Protein 4GFQ (pdb70)

Secondary structure (DSSP, 8-state):
-HHHHHHHHHHHHHHHHHHHHHHHHHT--SBS--GGGGTT-EEESSS-EEEGGGGEEEEEEETTEEEEEESSGGGHHHHHHHHHHHTSS---EE-SS-EEEE-PBPPHHHHHHHHHHHHHHHHHHHHHHHHHHHHHHHHHHHHHHHTSS-HHHHHHHHHHHHHHHHHHHHHHHHHHHHHHHHHH--

B-factor: mean 79.56, std 14.9, range [35.8, 140.39]

Nearest PDB structures (foldseek):
  4gfq-assembly1_A  TM=1.005E+00  e=9.772E-34  Bacillus anthracis
  1is1-assembly1_A  TM=7.233E-01  e=2.539E-19  Vibrio parahaemolyticus
  1ise-assembly1_A  TM=7.080E-01  e=2.437E-18  Escherichia coli
  4kaw-assembly1_X  TM=6.831E-01  e=9.165E-19  Mycobacterium tuberculosis
  6vud-assembly1_B  TM=6.893E-01  e=1.295E-16  Ehrlichia chaffeensis str. Arkansas

Sequence (186 aa):
AMGQQVLKFSNEKMEKAVAAYSRRELATVRAGRASASVLDKVQVDYYGAPTPVVQLANITVPEARLLVIQPYDKTSIGDIEKAILKADLGLNPSNDGTVIRIAFPALTEERRRDLVKVVKKYAEEAKVAVRNVRRDGNDDLKKLEKAGEITEDDLRGYTEDIQKETDKYIAKVDEIAKNKEKEIMEV

Organism: Bacillus anthracis (NCBI:txid1392)

Radius of gyration: 24.2 Å; Cα contacts (8 Å, |Δi|>4): 245; chains: 1; bounding box: 46×65×40 Å

Solvent-accessible surface area: 11291 Å² total; per-residue (Å²): 94,96,0,82,100,19,17,127,119,3,37,89,68,1,90,133,14,15,62,41,4,51,183,71,8,63,118,12,96,7,6,128,1,35,43,63,47,0,100,204,5,108,3,106,58,183,79,38,88,30,49,0,66,124,16,4,80,33,63,21,90,101,26,94,40,0,18,0,73,0,147,35,86,122,4,7,35,69,0,28,140,14,0,94,185,34,115,76,66,12,135,23,64,79,78,45,72,11,0,90,0,74,13,73,24,33,91,97,137,118,25,135,56,17,12,124,34,0,104,112,67,5,92,107,7,29,85,40,0,92,71,12,39,145,61,2,30,63,58,0,111,116,33,41,174,82,62,101,7,76,116,116,48,39,167,33,38,46,97,52,2,70,124,45,1,84,101,6,22,56,70,0,39,89,38,13,137,82,23,62,121,100,0,46,120,86

InterPro domains:
  IPR002661 Ribosome recycling factor [MF_00040] (3-185)
  IPR002661 Ribosome recycling factor [PTHR20982] (6-184)
  IPR002661 Ribosome recycling factor [TIGR00496] (11-185)
  IPR002661 Ribosome recycling factor [cd00520] (5-183)
  IPR023584 Ribosome recycling factor domain [PF01765] (21-183)
  IPR036191 RRF superfamily [G3DSA:1.10.132.20] (11-182)
  IPR036191 RRF superfamily [SSF55194] (5-184)

CATH classification: 1.10.132.20 (+1 more: 3.30.1360.40)

Structure (mmCIF, N/CA/C/O backbone):
data_4GFQ
#
_entry.id   4GFQ
#
_cell.length_a   95.548
_cell.length_b   95.548
_cell.length_c   95.548
_cell.angle_alpha   90.00
_cell.angle_beta   90.00
_cell.angle_gamma   90.00
#
_symmetry.space_group_name_H-M   'P 2 3'
#
loop_
_entity.id
_entity.type
_entity.pdbx_description
1 polymer 'Ribosome-recycling factor'
2 non-polymer 'CHLORIDE ION'
3 non-polymer GLYCEROL
4 non-polymer 'PHOSPHATE ION'
5 non-polymer DI(H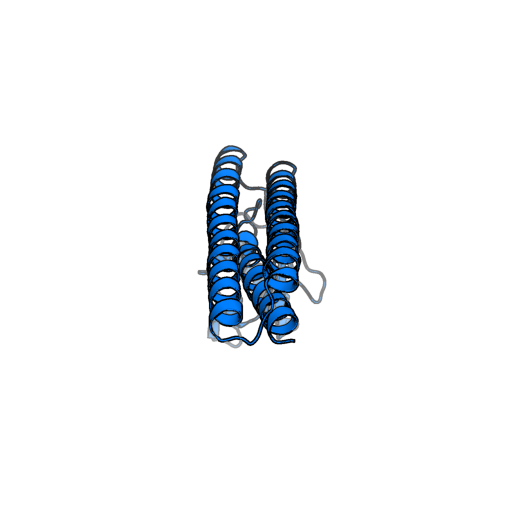YDROXYETHYL)ETHER
6 water water
#
loop_
_atom_site.group_PDB
_atom_site.id
_atom_site.type_symbol
_atom_site.label_atom_id
_atom_site.label_alt_id
_atom_site.label_comp_id
_atom_site.label_asym_id
_atom_site.label_entity_id
_atom_site.label_seq_id
_atom_site.pdbx_PDB_ins_code
_atom_site.Cartn_x
_atom_site.Cartn_y
_atom_site.Cartn_z
_atom_site.occupancy
_atom_site.B_iso_or_equiv
_atom_site.auth_seq_id
_atom_site.auth_comp_id
_atom_site.auth_asym_id
_atom_site.auth_atom_id
_atom_site.pdbx_PDB_model_num
ATOM 1 N N . ALA A 1 24 ? -49.414 5.512 -12.514 1.00 107.13 0 ALA A N 1
ATOM 2 C CA . ALA A 1 24 ? -49.589 6.599 -13.509 1.00 103.25 0 ALA A CA 1
ATOM 3 C C . ALA A 1 24 ? -49.267 6.070 -14.895 1.00 100.30 0 ALA A C 1
ATOM 4 O O . ALA A 1 24 ? -48.839 4.921 -15.044 1.00 99.48 0 ALA A O 1
ATOM 6 N N . MET A 1 25 ? -49.495 6.907 -15.910 1.00 98.72 1 MET A N 1
ATOM 7 C CA . MET A 1 25 ? -49.152 6.567 -17.300 1.00 96.18 1 MET A CA 1
ATOM 8 C C . MET A 1 25 ? -47.650 6.762 -17.505 1.00 92.92 1 MET A C 1
ATOM 9 O O . MET A 1 25 ? -47.094 6.364 -18.530 1.00 91.83 1 MET A O 1
ATOM 14 N N . GLY A 1 26 ? -46.999 7.411 -16.545 1.00 92.89 2 GLY A N 1
ATOM 15 C CA . GLY A 1 26 ? -45.562 7.615 -16.609 1.00 91.59 2 GLY A CA 1
ATOM 16 C C . GLY A 1 26 ? -44.941 6.269 -16.361 1.00 90.30 2 GLY A C 1
ATOM 17 O O . GLY A 1 26 ? -44.101 5.812 -17.127 1.00 88.61 2 GLY A O 1
ATOM 18 N N . GLN A 1 27 ? -45.400 5.622 -15.294 1.00 93.22 3 GLN A N 1
ATOM 19 C CA . GLN A 1 27 ? -44.922 4.305 -14.925 1.00 95.36 3 GLN A CA 1
ATOM 20 C C . GLN A 1 27 ? -45.024 3.506 -16.203 1.00 91.80 3 GLN A C 1
ATOM 21 O O . GLN A 1 27 ? -44.052 2.913 -16.656 1.00 91.82 3 GLN A O 1
ATOM 27 N N . GLN A 1 28 ? -46.213 3.542 -16.793 1.00 90.72 4 GLN A N 1
ATOM 28 C CA . GLN A 1 28 ? -46.501 2.880 -18.052 1.00 89.62 4 GLN A CA 1
ATOM 29 C C . GLN A 1 28 ? -45.427 3.175 -19.120 1.00 83.62 4 GLN A C 1
ATOM 30 O O . GLN A 1 28 ? -44.824 2.250 -19.649 1.00 82.95 4 GLN A O 1
ATOM 36 N N . VAL A 1 29 ? -45.182 4.450 -19.425 1.00 79.35 5 VAL A N 1
ATOM 37 C CA . VAL A 1 29 ? -44.191 4.817 -20.461 1.00 76.00 5 VAL A CA 1
ATOM 38 C C . VAL A 1 29 ? -42.793 4.241 -20.160 1.00 74.42 5 VAL A C 1
ATOM 39 O O . VAL A 1 29 ? -42.069 3.842 -21.071 1.00 72.15 5 VAL A O 1
ATOM 43 N N . LEU A 1 30 ? -42.419 4.233 -18.884 1.00 74.68 6 LEU A N 1
ATOM 44 C CA . LEU A 1 30 ? -41.154 3.664 -18.451 1.00 75.01 6 LEU A CA 1
ATOM 45 C C . LEU A 1 30 ? -41.046 2.179 -18.692 1.00 74.13 6 LEU A C 1
ATOM 46 O O . LEU A 1 30 ? -40.016 1.696 -19.156 1.00 70.89 6 LEU A O 1
ATOM 51 N N . LYS A 1 31 ? -42.092 1.450 -18.335 1.00 76.54 7 LYS A N 1
ATOM 52 C CA . LYS A 1 31 ? -42.083 0.010 -18.507 1.00 79.32 7 LYS A CA 1
ATOM 53 C C . LYS A 1 31 ? -41.978 -0.298 -20.001 1.00 77.02 7 LYS A C 1
ATOM 54 O O . LYS A 1 31 ? -41.161 -1.120 -20.413 1.00 77.01 7 LYS A O 1
ATOM 60 N N . PHE A 1 32 ? -42.828 0.374 -20.787 1.00 77.83 8 PHE A N 1
ATOM 61 C CA . PHE A 1 32 ? -42.929 0.225 -22.261 1.00 78.56 8 PHE A CA 1
ATOM 62 C C . PHE A 1 32 ? -41.605 0.621 -22.911 1.00 73.42 8 PHE A C 1
ATOM 63 O O . PHE A 1 32 ? -41.180 0.036 -23.897 1.00 69.97 8 PHE A O 1
ATOM 71 N N . SER A 1 33 ? -40.951 1.609 -22.320 1.00 71.99 9 SER A N 1
ATOM 72 C CA . SER A 1 33 ? -39.700 2.100 -22.832 1.00 72.02 9 SER A CA 1
ATOM 73 C C . SER A 1 33 ? -38.562 1.136 -22.485 1.00 71.12 9 SER A C 1
ATOM 74 O O . SER A 1 33 ? -37.680 0.862 -23.309 1.00 71.42 9 SER A O 1
ATOM 77 N N . ASN A 1 34 ? -38.588 0.617 -21.267 1.00 72.32 10 ASN A N 1
ATOM 78 C CA . ASN A 1 34 ? -37.595 -0.345 -20.824 1.00 72.27 10 ASN A CA 1
ATOM 79 C C . ASN A 1 34 ? -37.684 -1.585 -21.729 1.00 70.38 10 ASN A C 1
ATOM 80 O O . ASN A 1 34 ? -36.663 -2.138 -22.147 1.00 68.64 10 ASN A O 1
ATOM 85 N N . GLU A 1 35 ? -38.914 -1.991 -22.049 1.00 69.73 11 GLU A N 1
ATOM 86 C CA . GLU A 1 35 ? -39.151 -3.114 -22.940 1.00 69.80 11 GLU A CA 1
ATOM 87 C C . GLU A 1 35 ? -38.601 -2.817 -24.351 1.00 68.61 11 GLU A C 1
ATOM 88 O O . GLU A 1 35 ? -37.983 -3.673 -24.972 1.00 67.45 11 GLU A O 1
ATOM 94 N N . LYS A 1 36 ? -38.842 -1.613 -24.869 1.00 69.44 12 LYS A N 1
ATOM 95 C CA . LYS A 1 36 ? -38.345 -1.257 -26.203 1.00 70.24 12 LYS A CA 1
ATOM 96 C C . LYS A 1 36 ? -36.820 -1.360 -26.218 1.00 69.00 12 LYS A C 1
ATOM 97 O O . LYS A 1 36 ? -36.240 -1.830 -27.196 1.00 69.03 12 LYS A O 1
ATOM 103 N N . MET A 1 37 ? -36.185 -0.974 -25.111 1.00 68.32 13 MET A N 1
ATOM 104 C CA . MET A 1 37 ? -34.724 -1.034 -24.991 1.00 67.53 13 MET A CA 1
ATOM 105 C C . MET A 1 37 ? -34.220 -2.459 -24.882 1.00 67.72 13 MET A C 1
ATOM 106 O O . MET A 1 37 ? -33.185 -2.819 -25.454 1.00 69.56 13 MET A O 1
ATOM 111 N N . GLU A 1 38 ? -34.957 -3.272 -24.140 1.00 67.66 14 GLU A N 1
ATOM 112 C CA . GLU A 1 38 ? -34.611 -4.672 -23.934 1.00 66.93 14 GLU A CA 1
ATOM 113 C C . GLU A 1 38 ? -34.664 -5.405 -25.289 1.00 64.46 14 GLU A C 1
ATOM 114 O O . GLU A 1 38 ? -33.823 -6.230 -25.596 1.00 63.68 14 GLU A O 1
ATOM 120 N N . LYS A 1 39 ? -35.645 -5.053 -26.110 1.00 65.60 15 LYS A N 1
ATOM 121 C CA . LYS A 1 39 ? -35.803 -5.630 -27.453 1.00 66.77 15 LYS A CA 1
ATOM 122 C C . LYS A 1 39 ? -34.636 -5.262 -28.396 1.00 65.87 15 LYS A C 1
ATOM 123 O O . LYS A 1 39 ? -34.278 -6.031 -29.302 1.00 67.28 15 LYS A O 1
ATOM 129 N N . ALA A 1 40 ? -34.068 -4.080 -28.196 1.00 63.42 16 ALA A N 1
ATOM 130 C CA . ALA A 1 40 ? -32.944 -3.643 -28.990 1.00 64.08 16 ALA A CA 1
ATOM 131 C C . ALA A 1 40 ? -31.712 -4.466 -28.596 1.00 63.37 16 ALA A C 1
ATOM 132 O O . ALA A 1 40 ? -30.883 -4.826 -29.450 1.00 66.20 16 ALA A O 1
ATOM 134 N N . VAL A 1 41 ? -31.595 -4.764 -27.305 1.00 60.66 17 VAL A N 1
ATOM 135 C CA . VAL A 1 41 ? -30.493 -5.585 -26.814 1.00 58.08 17 VAL A CA 1
ATOM 136 C C . VAL A 1 41 ? -30.663 -7.016 -27.341 1.00 58.62 17 VAL A C 1
ATOM 137 O O . VAL A 1 41 ? -29.685 -7.670 -27.730 1.00 58.88 17 VAL A O 1
ATOM 141 N N . ALA A 1 42 ? -31.906 -7.497 -27.363 1.00 58.40 18 ALA A N 1
ATOM 142 C CA . ALA A 1 42 ? -32.186 -8.842 -27.853 1.00 59.64 18 ALA A CA 1
ATOM 143 C C . ALA A 1 42 ? -31.792 -8.955 -29.306 1.00 59.88 18 ALA A C 1
ATOM 144 O O . ALA A 1 42 ? -31.148 -9.913 -29.709 1.00 62.79 18 ALA A O 1
ATOM 146 N N . ALA A 1 43 ? -32.186 -7.963 -30.091 1.00 60.40 19 ALA A N 1
ATOM 147 C CA . ALA A 1 43 ? -31.880 -7.944 -31.515 1.00 60.95 19 ALA A CA 1
ATOM 148 C C . ALA A 1 43 ? -30.385 -7.919 -31.709 1.00 58.40 19 ALA A C 1
ATOM 149 O O . ALA A 1 43 ? -29.864 -8.567 -32.598 1.00 60.58 19 ALA A O 1
ATOM 151 N N . TYR A 1 44 ? -29.698 -7.159 -30.875 1.00 57.24 20 TYR A N 1
ATOM 152 C CA . TYR A 1 44 ? -28.247 -7.069 -30.969 1.00 58.38 20 TYR A CA 1
ATOM 153 C C . TYR A 1 44 ? -27.624 -8.441 -30.729 1.00 58.87 20 TYR A C 1
ATOM 154 O O . TYR A 1 44 ? -26.796 -8.913 -31.544 1.00 61.48 20 TYR A O 1
ATOM 163 N N . SER A 1 45 ? -28.048 -9.096 -29.645 1.00 57.05 21 SER A N 1
ATOM 164 C CA . SER A 1 45 ? -27.536 -10.426 -29.305 1.00 56.78 21 SER A CA 1
ATOM 165 C C . SER A 1 45 ? -27.798 -11.431 -30.410 1.00 57.81 21 SER A C 1
ATOM 166 O O . SER A 1 45 ? -27.004 -12.349 -30.622 1.00 60.27 21 SER A O 1
ATOM 169 N N A ARG A 1 46 ? -28.908 -11.266 -31.123 0.50 58.08 22 ARG A N 1
ATOM 170 N N B ARG A 1 46 ? -28.914 -11.277 -31.110 0.50 58.73 22 ARG A N 1
ATOM 171 C CA A ARG A 1 46 ? -29.228 -12.192 -32.196 0.50 60.60 22 ARG A CA 1
ATOM 172 C CA B ARG A 1 46 ? -29.239 -12.190 -32.193 0.50 61.74 22 ARG A CA 1
ATOM 173 C C A ARG A 1 46 ? -28.203 -12.005 -33.302 0.50 61.39 22 ARG A C 1
ATOM 174 C C B ARG A 1 46 ? -28.237 -12.002 -33.327 0.50 62.11 22 ARG A C 1
ATOM 175 O O A ARG A 1 46 ? -27.673 -12.983 -33.841 0.50 62.16 22 ARG A O 1
ATOM 176 O O B ARG A 1 46 ? -27.758 -12.980 -33.910 0.50 63.11 22 ARG A O 1
ATOM 191 N N . GLU A 1 47 ? -27.906 -10.741 -33.616 1.00 60.75 23 GLU A N 1
ATOM 192 C CA . GLU A 1 47 ? -26.954 -10.421 -34.674 1.00 62.32 23 GLU A CA 1
ATOM 193 C C . GLU A 1 47 ? -25.617 -11.100 -34.347 1.00 61.95 23 GLU A C 1
ATOM 194 O O . GLU A 1 47 ? -24.995 -11.728 -35.206 1.00 62.56 23 GLU A O 1
ATOM 200 N N . LEU A 1 48 ? -25.218 -11.024 -33.080 1.00 60.69 24 LEU A N 1
ATOM 201 C CA . LEU A 1 48 ? -23.954 -11.598 -32.642 1.00 59.44 24 LEU A CA 1
ATOM 202 C C . LEU A 1 48 ? -23.925 -13.108 -32.657 1.00 59.67 24 LEU A C 1
ATOM 203 O O . LEU A 1 48 ? -22.834 -13.703 -32.666 1.00 61.36 24 LEU A O 1
ATOM 208 N N . ALA A 1 49 ? -25.093 -13.744 -32.677 1.00 61.10 25 ALA A N 1
ATOM 209 C CA . ALA A 1 49 ? -25.154 -15.235 -32.658 1.00 63.54 25 ALA A CA 1
ATOM 210 C C . ALA A 1 49 ? -24.453 -15.907 -33.848 1.00 65.53 25 ALA A C 1
ATOM 211 O O . ALA A 1 49 ? -23.949 -17.038 -33.741 1.00 69.22 25 ALA A O 1
ATOM 213 N N . THR A 1 50 ? -24.438 -15.227 -34.987 1.00 66.25 26 THR A N 1
ATOM 214 C CA . THR A 1 50 ? -23.774 -15.755 -36.173 1.00 68.54 26 THR A CA 1
ATOM 215 C C . THR A 1 50 ? -22.344 -15.302 -36.307 1.00 65.68 26 THR A C 1
ATOM 216 O O . THR A 1 50 ? -21.627 -15.840 -37.132 1.00 68.47 26 THR A O 1
ATOM 220 N N . VAL A 1 51 ? -21.925 -14.320 -35.514 1.00 62.47 27 VAL A N 1
ATOM 221 C CA . VAL A 1 51 ? -20.537 -13.842 -35.562 1.00 62.83 27 VAL A CA 1
ATOM 222 C C . VAL A 1 51 ? -19.669 -14.822 -34.775 1.00 63.99 27 VAL A C 1
ATOM 223 O O . VAL A 1 51 ? -19.572 -14.720 -33.557 1.00 63.14 27 VAL A O 1
ATOM 227 N N . ARG A 1 52 ? -19.042 -15.773 -35.473 1.00 67.98 28 ARG A N 1
ATOM 228 C CA . ARG A 1 52 ? -18.211 -16.810 -34.830 1.00 70.16 28 ARG A CA 1
ATOM 229 C C . ARG A 1 52 ? -16.735 -16.669 -35.102 1.00 71.14 28 ARG A C 1
ATOM 230 O O . ARG A 1 52 ? -16.334 -16.211 -36.156 1.00 73.32 28 ARG A O 1
ATOM 238 N N . ALA A 1 53 ? -15.938 -17.071 -34.120 1.00 70.22 29 ALA A N 1
ATOM 239 C CA . ALA A 1 53 ? -14.487 -16.974 -34.179 1.00 70.38 29 ALA A CA 1
ATOM 240 C C . ALA A 1 53 ? -13.802 -18.192 -34.818 1.00 70.83 29 ALA A C 1
ATOM 241 O O . ALA A 1 53 ? -12.600 -18.161 -35.071 1.00 71.52 29 ALA A O 1
ATOM 243 N N . GLY A 1 54 ? -14.549 -19.263 -35.065 1.00 70.52 30 GLY A N 1
ATOM 244 C CA . GLY A 1 54 ? -13.975 -20.479 -35.661 1.00 69.91 30 GLY A CA 1
ATOM 245 C C . GLY A 1 54 ? -14.595 -20.815 -36.998 1.00 69.26 30 GLY A C 1
ATOM 246 O O . GLY A 1 54 ? -15.538 -20.140 -37.455 1.00 69.57 30 GLY A O 1
ATOM 247 N N . ARG A 1 55 ? -14.081 -21.871 -37.615 1.00 68.81 31 ARG A N 1
ATOM 248 C CA . ARG A 1 55 ? -14.561 -22.282 -38.933 1.00 70.18 31 ARG A CA 1
ATOM 249 C C . ARG A 1 55 ? -15.686 -23.284 -38.797 1.00 69.49 31 ARG A C 1
ATOM 250 O O . ARG A 1 55 ? -16.312 -23.670 -39.791 1.00 70.06 31 ARG A O 1
ATOM 258 N N . ALA A 1 56 ? -15.937 -23.708 -37.557 1.00 69.02 32 ALA A N 1
ATOM 259 C CA . ALA A 1 56 ? -17.024 -24.609 -37.278 1.00 68.09 32 ALA A CA 1
ATOM 260 C C . ALA A 1 56 ? -18.315 -23.858 -37.646 1.00 68.73 32 ALA A C 1
ATOM 261 O O . ALA A 1 56 ? -18.528 -22.733 -37.217 1.00 69.56 32 ALA A O 1
ATOM 263 N N . SER A 1 57 ? -19.144 -24.480 -38.473 1.00 69.78 33 SER A N 1
ATOM 264 C CA . SER A 1 57 ? -20.388 -23.891 -38.934 1.00 70.75 33 SER A CA 1
ATOM 265 C C . SER A 1 57 ? -21.192 -24.992 -39.606 1.00 70.00 33 SER A C 1
ATOM 266 O O . SER A 1 57 ? -20.617 -25.921 -40.174 1.00 68.94 33 SER A O 1
ATOM 269 N N . ALA A 1 58 ? -22.513 -24.897 -39.546 1.00 69.90 34 ALA A N 1
ATOM 270 C CA . ALA A 1 58 ? -23.365 -25.903 -40.176 1.00 69.76 34 ALA A CA 1
ATOM 271 C C . ALA A 1 58 ? -23.127 -25.903 -41.684 1.00 70.89 34 ALA A C 1
ATOM 272 O O . ALA A 1 58 ? -22.925 -26.943 -42.297 1.00 71.08 34 ALA A O 1
ATOM 274 N N . SER A 1 59 ? -23.106 -24.713 -42.263 1.00 72.79 35 SER A N 1
ATOM 275 C CA . SER A 1 59 ? -22.903 -24.549 -43.698 1.00 74.95 35 SER A CA 1
ATOM 276 C C . SER A 1 59 ? -21.717 -25.339 -44.233 1.00 74.47 35 SER A C 1
ATOM 277 O O . SER A 1 59 ? -21.717 -25.751 -45.386 1.00 76.05 35 SER A O 1
ATOM 280 N N . VAL A 1 60 ? -20.705 -25.551 -43.403 1.00 73.19 36 VAL A N 1
ATOM 281 C CA . VAL A 1 60 ? -19.546 -26.329 -43.810 1.00 74.86 36 VAL A CA 1
ATOM 282 C C . VAL A 1 60 ? -19.930 -27.727 -44.380 1.00 76.32 36 VAL A C 1
ATOM 283 O O . VAL A 1 60 ? -19.134 -28.349 -45.073 1.00 77.45 36 VAL A O 1
ATOM 287 N N . LEU A 1 61 ? -21.142 -28.206 -44.093 1.00 76.15 37 LEU A N 1
ATOM 288 C CA . LEU A 1 61 ? -21.606 -29.511 -44.581 1.00 76.96 37 LEU A CA 1
ATOM 289 C C . LEU A 1 61 ? -22.647 -29.402 -45.696 1.00 78.99 37 LEU A C 1
ATOM 290 O O . LEU A 1 61 ? -23.295 -30.393 -46.042 1.00 79.38 37 LEU A O 1
ATOM 295 N N . ASP A 1 62 ? -22.810 -28.209 -46.256 1.00 80.40 38 ASP A N 1
ATOM 296 C CA . ASP A 1 62 ? -23.806 -27.992 -47.310 1.00 81.70 38 ASP A CA 1
ATOM 297 C C . ASP A 1 62 ? -23.788 -29.007 -48.446 1.00 83.21 38 ASP A C 1
ATOM 298 O O . ASP A 1 62 ? -24.828 -29.559 -48.777 1.00 84.15 38 ASP A O 1
ATOM 303 N N . LYS A 1 63 ? -22.626 -29.260 -49.041 1.00 85.24 39 LYS A N 1
ATOM 304 C CA . LYS A 1 63 ? -22.559 -30.193 -50.177 1.00 87.95 39 LYS A CA 1
ATOM 305 C C . LYS A 1 63 ? -22.167 -31.621 -49.770 1.00 85.57 39 LYS A C 1
ATOM 306 O O . LYS A 1 63 ? -21.593 -32.365 -50.564 1.00 88.37 39 LYS A O 1
ATOM 312 N N . VAL A 1 64 ? -22.483 -32.010 -48.543 1.00 81.48 40 VAL A N 1
ATOM 313 C CA . VAL A 1 64 ? -22.153 -33.351 -48.079 1.00 79.88 40 VAL A CA 1
ATOM 314 C C . VAL A 1 64 ? -23.424 -34.199 -48.097 1.00 80.37 40 VAL A C 1
ATOM 315 O O . VAL A 1 64 ? -24.420 -33.840 -47.448 1.00 79.27 40 VAL A O 1
ATOM 319 N N . GLN A 1 65 ? -23.387 -35.312 -48.834 1.00 81.37 41 GLN A N 1
ATOM 320 C CA . GLN A 1 65 ? -24.531 -36.222 -48.936 1.00 82.00 41 GLN A CA 1
ATOM 321 C C . GLN A 1 65 ? -24.232 -37.666 -48.535 1.00 81.47 41 GLN A C 1
ATOM 322 O O . GLN A 1 65 ? -23.206 -38.232 -48.910 1.00 84.00 41 GLN A O 1
ATOM 328 N N . VAL A 1 66 ? -25.172 -38.259 -47.807 1.00 78.74 42 VAL A N 1
ATOM 329 C CA . VAL A 1 66 ? -25.049 -39.616 -47.321 1.00 78.39 42 VAL A CA 1
ATOM 330 C C . VAL A 1 66 ? -26.160 -40.477 -47.890 1.00 80.13 42 VAL A C 1
ATOM 331 O O . VAL A 1 66 ? -27.325 -40.075 -47.899 1.00 77.07 42 VAL A O 1
ATOM 335 N N . ASP A 1 67 ? -25.797 -41.661 -48.380 1.00 84.45 43 ASP A N 1
ATOM 336 C CA . ASP A 1 67 ? -26.788 -42.602 -48.879 1.00 87.11 43 ASP A CA 1
ATOM 337 C C . ASP A 1 67 ? -27.495 -43.101 -47.644 1.00 85.51 43 ASP A C 1
ATOM 338 O O . ASP A 1 67 ? -26.938 -43.855 -46.855 1.00 86.14 43 ASP A O 1
ATOM 343 N N . TYR A 1 68 ? -28.705 -42.612 -47.442 1.00 85.25 44 TYR A N 1
ATOM 344 C CA . TYR A 1 68 ? -29.497 -42.997 -46.305 1.00 83.81 44 TYR A CA 1
ATOM 345 C C . TYR A 1 68 ? -30.686 -43.739 -46.854 1.00 85.83 44 TYR A C 1
ATOM 346 O O . TYR A 1 68 ? -31.536 -43.144 -47.526 1.00 86.67 44 TYR A O 1
ATOM 355 N N . TYR A 1 69 ? -30.751 -45.037 -46.573 1.00 87.23 45 TYR A N 1
ATOM 356 C CA . TYR A 1 69 ? -31.819 -45.863 -47.114 1.00 89.19 45 TYR A CA 1
ATOM 357 C C . TYR A 1 69 ? -31.860 -45.730 -48.627 1.00 91.12 45 TYR A C 1
ATOM 358 O O . TYR A 1 69 ? -32.903 -45.451 -49.216 1.00 91.38 45 TYR A O 1
ATOM 367 N N . GLY A 1 70 ? -30.699 -45.922 -49.246 1.00 93.03 46 GLY A N 1
ATOM 368 C CA . GLY A 1 70 ? -30.583 -45.829 -50.695 1.00 96.71 46 GLY A CA 1
ATOM 369 C C . GLY A 1 70 ? -31.157 -44.535 -51.235 1.00 95.90 46 GLY A C 1
ATOM 370 O O . GLY A 1 70 ? -31.805 -44.510 -52.274 1.00 97.52 46 GLY A O 1
ATOM 371 N N . ALA A 1 71 ? -30.926 -43.459 -50.499 1.00 94.28 47 ALA A N 1
ATOM 372 C CA . ALA A 1 71 ? -31.391 -42.150 -50.890 1.00 93.36 47 ALA A CA 1
ATOM 373 C C . ALA A 1 71 ? -30.321 -41.159 -50.461 1.00 91.53 47 ALA A C 1
ATOM 374 O O . ALA A 1 71 ? -30.073 -40.984 -49.258 1.00 90.06 47 ALA A O 1
ATOM 376 N N . PRO A 1 72 ? -29.656 -40.535 -51.440 1.00 92.68 48 PRO A N 1
ATOM 377 C CA . PRO A 1 72 ? -28.620 -39.559 -51.136 1.00 91.85 48 PRO A CA 1
ATOM 378 C C . PRO A 1 72 ? -29.253 -38.311 -50.525 1.00 89.98 48 PRO A C 1
ATOM 379 O O . PRO A 1 72 ? -29.879 -37.521 -51.241 1.00 90.88 48 PRO A O 1
ATOM 383 N N . THR A 1 73 ? -29.096 -38.145 -49.213 1.00 86.85 49 THR A N 1
ATOM 384 C CA . THR A 1 73 ? -29.702 -37.017 -48.519 1.00 85.13 49 THR A CA 1
ATOM 385 C C . THR A 1 73 ? -28.653 -36.195 -47.782 1.00 82.35 49 THR A C 1
ATOM 386 O O . THR A 1 73 ? -27.697 -36.759 -47.248 1.00 83.37 49 THR A O 1
ATOM 390 N N . PRO A 1 74 ? -28.837 -34.861 -47.724 1.00 80.21 50 PRO A N 1
ATOM 391 C CA . PRO A 1 74 ? -27.884 -33.976 -47.039 1.00 77.53 50 PRO A CA 1
ATOM 392 C C . PRO A 1 74 ? -27.739 -34.286 -45.555 1.00 74.72 50 PRO A C 1
ATOM 393 O O . PRO A 1 74 ? -28.710 -34.672 -44.899 1.00 74.10 50 PRO A O 1
ATOM 397 N N . VAL A 1 75 ? -26.531 -34.094 -45.037 1.00 72.85 51 VAL A N 1
ATOM 398 C CA . VAL A 1 75 ? -26.227 -34.366 -43.640 1.00 70.37 51 VAL A CA 1
ATOM 399 C C . VAL A 1 75 ? -27.194 -33.601 -42.752 1.00 69.38 51 VAL A C 1
ATOM 400 O O . VAL A 1 75 ? -27.776 -34.135 -41.821 1.00 69.50 51 VAL A O 1
ATOM 404 N N . VAL A 1 76 ? -27.362 -32.340 -43.071 1.00 69.03 52 VAL A N 1
ATOM 405 C CA . VAL A 1 76 ? -28.259 -31.466 -42.357 1.00 68.48 52 VAL A CA 1
ATOM 406 C C . VAL A 1 76 ? -29.635 -32.090 -42.127 1.00 67.70 52 VAL A C 1
ATOM 407 O O . VAL A 1 76 ? -30.206 -31.994 -41.032 1.00 67.58 52 VAL A O 1
ATOM 411 N N . GLN A 1 77 ? -30.157 -32.740 -43.157 1.00 66.83 53 GLN A N 1
ATOM 412 C CA . GLN A 1 77 ? -31.479 -33.368 -43.091 1.00 66.59 53 GLN A CA 1
ATOM 413 C C . GLN A 1 77 ? -31.549 -34.642 -42.249 1.00 65.64 53 GLN A C 1
ATOM 414 O O . GLN A 1 77 ? -32.636 -35.170 -41.992 1.00 64.94 53 GLN A O 1
ATOM 420 N N . LEU A 1 78 ? -30.384 -35.122 -41.834 1.00 65.05 54 LEU A N 1
ATOM 421 C CA . LEU A 1 78 ? -30.246 -36.334 -41.048 1.00 64.10 54 LEU A CA 1
ATOM 422 C C . LEU A 1 78 ? -29.716 -36.070 -39.642 1.00 62.02 54 LEU A C 1
ATOM 423 O O . LEU A 1 78 ? -29.573 -37.011 -38.846 1.00 63.08 54 LEU A O 1
ATOM 428 N N . ALA A 1 79 ? -29.403 -34.819 -39.321 1.00 59.59 55 ALA A N 1
ATOM 429 C CA . ALA A 1 79 ? -28.841 -34.544 -38.020 1.00 59.30 55 ALA A CA 1
ATOM 430 C C . ALA A 1 79 ? -29.113 -33.153 -37.534 1.00 59.82 55 ALA A C 1
ATOM 431 O O . ALA A 1 79 ? -29.515 -32.280 -38.306 1.00 60.51 55 ALA A O 1
ATOM 433 N N . ASN A 1 80 ? -28.916 -32.984 -36.226 1.00 59.49 56 ASN A N 1
ATOM 434 C CA . ASN A 1 80 ? -29.037 -31.709 -35.561 1.00 59.79 56 ASN A CA 1
ATOM 435 C C . ASN A 1 80 ? -27.608 -31.215 -35.401 1.00 58.59 56 ASN A C 1
ATOM 436 O O . ASN A 1 80 ? -26.805 -31.823 -34.719 1.00 58.17 56 ASN A O 1
ATOM 441 N N . ILE A 1 81 ? -27.312 -30.099 -36.044 1.00 58.77 57 ILE A N 1
ATOM 442 C CA . ILE A 1 81 ? -25.980 -29.568 -36.065 1.00 58.22 57 ILE A CA 1
ATOM 443 C C . ILE A 1 81 ? -25.864 -28.385 -35.177 1.00 57.79 57 ILE A C 1
ATOM 444 O O . ILE A 1 81 ? -26.727 -27.510 -35.161 1.00 60.38 57 ILE A O 1
ATOM 449 N N . THR A 1 82 ? -24.805 -28.398 -34.389 1.00 57.56 58 THR A N 1
ATOM 450 C CA . THR A 1 82 ? -24.535 -27.342 -33.450 1.00 55.24 58 THR A CA 1
ATOM 451 C C . THR A 1 82 ? -23.044 -27.063 -33.424 1.00 53.82 58 THR A C 1
ATOM 452 O O . THR A 1 82 ? -22.239 -27.848 -33.933 1.00 55.70 58 THR A O 1
ATOM 456 N N . VAL A 1 83 ? -22.719 -25.916 -32.846 1.00 52.82 59 VAL A N 1
ATOM 457 C CA . VAL A 1 83 ? -21.365 -25.419 -32.664 1.00 52.49 59 VAL A CA 1
ATOM 458 C C . VAL A 1 83 ? -21.249 -24.889 -31.229 1.00 51.80 59 VAL A C 1
ATOM 459 O O . VAL A 1 83 ? -21.342 -23.701 -31.014 1.00 52.44 59 VAL A O 1
ATOM 463 N N . PRO A 1 84 ? -21.044 -25.782 -30.256 1.00 52.18 60 PRO A N 1
ATOM 464 C CA . PRO A 1 84 ? -20.939 -25.431 -28.845 1.00 56.30 60 PRO A CA 1
ATOM 465 C C . PRO A 1 84 ? -19.769 -24.518 -28.499 1.00 59.82 60 PRO A C 1
ATOM 466 O O . PRO A 1 84 ? -19.873 -23.732 -27.554 1.00 64.05 60 PRO A O 1
ATOM 470 N N . GLU A 1 85 ? -18.661 -24.642 -29.225 1.00 60.09 61 GLU A N 1
ATOM 471 C CA . GLU A 1 85 ? -17.505 -23.787 -29.008 1.00 61.73 61 GLU A CA 1
ATOM 472 C C . GLU A 1 85 ? -16.864 -23.494 -30.348 1.00 61.38 61 GLU A C 1
ATOM 473 O O . GLU A 1 85 ? -17.049 -24.238 -31.322 1.00 61.50 61 GLU A O 1
ATOM 479 N N . ALA A 1 86 ? -16.130 -22.393 -30.395 1.00 61.65 62 ALA A N 1
ATOM 480 C CA . ALA A 1 86 ? -15.482 -21.935 -31.621 1.00 62.17 62 ALA A CA 1
ATOM 481 C C . ALA A 1 86 ? -14.910 -23.049 -32.523 1.00 60.91 62 ALA A C 1
ATOM 482 O O . ALA A 1 86 ? -15.248 -23.138 -33.702 1.00 60.38 62 ALA A O 1
ATOM 484 N N . ARG A 1 87 ? -14.083 -23.912 -31.948 1.00 59.70 63 ARG A N 1
ATOM 485 C CA . ARG A 1 87 ? -13.396 -24.936 -32.723 1.00 58.56 63 ARG A CA 1
ATOM 486 C C . ARG A 1 87 ? -14.071 -26.272 -32.799 1.00 57.46 63 ARG A C 1
ATOM 487 O O . ARG A 1 87 ? -13.398 -27.275 -32.970 1.00 57.49 63 ARG A O 1
ATOM 495 N N . LEU A 1 88 ? -15.389 -26.335 -32.749 1.00 58.00 64 LEU A N 1
ATOM 496 C CA . LEU A 1 88 ? -15.979 -27.653 -32.729 1.00 57.99 64 LEU A CA 1
ATOM 497 C C . LEU A 1 88 ? -17.350 -27.751 -33.349 1.00 57.29 64 LEU A C 1
ATOM 498 O O . LEU A 1 88 ? -18.263 -27.050 -32.939 1.00 59.17 64 LEU A O 1
ATOM 503 N N . LEU A 1 89 ? -17.486 -28.611 -34.352 1.00 57.44 65 LEU A N 1
ATOM 504 C CA . LEU A 1 89 ? -18.769 -28.854 -34.980 1.00 57.03 65 LEU A CA 1
ATOM 505 C C . LEU A 1 89 ? -19.271 -30.175 -34.424 1.00 57.59 65 LEU A C 1
ATOM 506 O O . LEU A 1 89 ? -18.539 -31.167 -34.403 1.00 59.79 65 LEU A O 1
ATOM 511 N N . VAL A 1 90 ? -20.499 -30.181 -33.918 1.00 58.85 66 VAL A N 1
ATOM 512 C CA . VAL A 1 90 ? -21.100 -31.382 -33.334 1.00 57.36 66 VAL A CA 1
ATOM 513 C C . VAL A 1 90 ? -22.334 -31.715 -34.133 1.00 58.76 66 VAL A C 1
ATOM 514 O O . VAL A 1 90 ? -23.209 -30.842 -34.343 1.00 59.18 66 VAL A O 1
ATOM 518 N N . ILE A 1 91 ? -22.410 -32.973 -34.562 1.00 59.43 67 ILE A N 1
ATOM 519 C CA . ILE A 1 91 ? -23.533 -33.477 -35.367 1.00 58.94 67 ILE A CA 1
ATOM 520 C C . ILE A 1 91 ? -24.243 -34.638 -34.664 1.00 59.19 67 ILE A C 1
ATOM 521 O O . ILE A 1 91 ? -23.671 -35.725 -34.557 1.00 58.30 67 ILE A O 1
ATOM 526 N N . GLN A 1 92 ? -25.464 -34.411 -34.168 1.00 57.66 68 GLN A N 1
ATOM 527 C CA . GLN A 1 92 ? -26.218 -35.494 -33.539 1.00 58.57 68 GLN A CA 1
ATOM 528 C C . GLN A 1 92 ? -27.321 -35.969 -34.496 1.00 59.61 68 GLN A C 1
ATOM 529 O O . GLN A 1 92 ? -28.329 -35.284 -34.682 1.00 59.30 68 GLN A O 1
ATOM 535 N N . PRO A 1 93 ? -27.119 -37.150 -35.119 1.00 61.41 69 PRO A N 1
ATOM 536 C CA . PRO A 1 93 ? -28.085 -37.706 -36.051 1.00 61.20 69 PRO A CA 1
ATOM 537 C C . PRO A 1 93 ? -29.377 -38.173 -35.415 1.00 63.97 69 PRO A C 1
ATOM 538 O O . PRO A 1 93 ? -29.410 -38.521 -34.232 1.00 65.57 69 PRO A O 1
ATOM 542 N N . TYR A 1 94 ? -30.432 -38.191 -36.226 1.00 64.66 70 TYR A N 1
ATOM 543 C CA . TYR A 1 94 ? -31.748 -38.630 -35.788 1.00 65.66 70 TYR A CA 1
ATOM 544 C C . TYR A 1 94 ? -31.775 -40.153 -35.709 1.00 67.01 70 TYR A C 1
ATOM 545 O O . TYR A 1 94 ? -32.513 -40.723 -34.912 1.00 70.65 70 TYR A O 1
ATOM 554 N N . ASP A 1 95 ? -30.964 -40.795 -36.551 1.00 67.21 71 ASP A N 1
ATOM 555 C CA . ASP A 1 95 ? -30.831 -42.245 -36.602 1.00 68.56 71 ASP A CA 1
ATOM 556 C C . ASP A 1 95 ? -29.371 -42.574 -36.297 1.00 69.00 71 ASP A C 1
ATOM 557 O O . ASP A 1 95 ? -28.531 -42.611 -37.184 1.00 69.87 71 ASP A O 1
ATOM 562 N N . LYS A 1 96 ? -29.078 -42.821 -35.032 1.00 69.61 72 LYS A N 1
ATOM 563 C CA . LYS A 1 96 ? -27.707 -43.091 -34.594 1.00 70.19 72 LYS A CA 1
ATOM 564 C C . LYS A 1 96 ? -26.971 -44.227 -35.330 1.00 72.29 72 LYS A C 1
ATOM 565 O O . LYS A 1 96 ? -25.742 -44.308 -35.285 1.00 73.44 72 LYS A O 1
ATOM 571 N N . THR A 1 97 ? -27.714 -45.090 -36.012 1.00 72.91 73 THR A N 1
ATOM 572 C CA . THR A 1 97 ? -27.112 -46.176 -36.765 1.00 74.20 73 THR A CA 1
ATOM 573 C C . THR A 1 97 ? -26.449 -45.613 -38.045 1.00 73.51 73 THR A C 1
ATOM 574 O O . THR A 1 97 ? -25.625 -46.275 -38.687 1.00 75.22 73 THR A O 1
ATOM 578 N N . SER A 1 98 ? -26.812 -44.386 -38.400 1.00 70.67 74 SER A N 1
ATOM 579 C CA . SER A 1 98 ? -26.277 -43.728 -39.579 1.00 70.95 74 SER A CA 1
ATOM 580 C C . SER A 1 98 ? -24.948 -42.975 -39.302 1.00 70.54 74 SER A C 1
ATOM 581 O O . SER A 1 98 ? -24.375 -42.366 -40.210 1.00 69.11 74 SER A O 1
ATOM 584 N N . ILE A 1 99 ? -24.462 -43.014 -38.060 1.00 70.47 75 ILE A N 1
ATOM 585 C CA . ILE A 1 99 ? -23.212 -42.337 -37.724 1.00 70.32 75 ILE A CA 1
ATOM 586 C C . ILE A 1 99 ? -22.079 -42.738 -38.637 1.00 71.95 75 ILE A C 1
ATOM 587 O O . ILE A 1 99 ? -21.477 -41.894 -39.277 1.00 73.39 75 ILE A O 1
ATOM 592 N N . GLY A 1 100 ? -21.787 -44.029 -38.686 1.00 75.29 76 GLY A N 1
ATOM 593 C CA . GLY A 1 100 ? -20.710 -44.539 -39.515 1.00 77.94 76 GLY A CA 1
ATOM 594 C C . GLY A 1 100 ? -20.772 -44.034 -40.947 1.00 77.93 76 GLY A C 1
ATOM 595 O O . GLY A 1 100 ? -19.754 -43.643 -41.521 1.00 79.10 76 GLY A O 1
ATOM 596 N N . ASP A 1 101 ? -21.966 -44.015 -41.521 1.00 76.42 77 ASP A N 1
ATOM 597 C CA . ASP A 1 101 ? -22.105 -43.584 -42.903 1.00 77.64 77 ASP A CA 1
ATOM 598 C C . ASP A 1 101 ? -21.940 -42.085 -43.045 1.00 76.12 77 ASP A C 1
ATOM 599 O O . ASP A 1 101 ? -21.510 -41.609 -44.101 1.00 76.64 77 ASP A O 1
ATOM 604 N N . ILE A 1 102 ? -22.285 -41.345 -41.988 1.00 75.68 78 ILE A N 1
ATOM 605 C CA . ILE A 1 102 ? -22.156 -39.885 -41.986 1.00 75.18 78 ILE A CA 1
ATOM 606 C C . ILE A 1 102 ? -20.699 -39.484 -41.908 1.00 76.15 78 ILE A C 1
ATOM 607 O O . ILE A 1 102 ? -20.297 -38.542 -42.567 1.00 78.35 78 ILE A O 1
ATOM 612 N N . GLU A 1 103 ? -19.907 -40.180 -41.101 1.00 77.54 79 GLU A N 1
ATOM 613 C CA . GLU A 1 103 ? -18.480 -39.884 -41.033 1.00 79.17 79 GLU A CA 1
ATOM 614 C C . GLU A 1 103 ? -17.833 -40.228 -42.359 1.00 80.95 79 GLU A C 1
ATOM 615 O O . GLU A 1 103 ? -16.985 -39.488 -42.848 1.00 81.98 79 GLU A O 1
ATOM 621 N N . LYS A 1 104 ? -18.227 -41.370 -42.928 1.00 82.97 80 LYS A N 1
ATOM 622 C CA . LYS A 1 104 ? -17.707 -41.808 -44.230 1.00 85.58 80 LYS A CA 1
ATOM 623 C C . LYS A 1 104 ? -17.987 -40.774 -45.308 1.00 83.77 80 LYS A C 1
ATOM 624 O O . LYS A 1 104 ? -17.158 -40.562 -46.197 1.00 85.79 80 LYS A O 1
ATOM 630 N N . ALA A 1 105 ? -19.144 -40.122 -45.217 1.00 79.48 81 ALA A N 1
ATOM 631 C CA . ALA A 1 105 ? -19.509 -39.107 -46.188 1.00 78.07 81 ALA A CA 1
ATOM 632 C C . ALA A 1 105 ? -18.708 -37.818 -45.956 1.00 77.84 81 ALA A C 1
ATOM 633 O O . ALA A 1 105 ? -18.373 -37.115 -46.905 1.00 78.90 81 ALA A O 1
ATOM 635 N N . ILE A 1 106 ? -18.390 -37.526 -44.697 1.00 77.28 82 ILE A N 1
ATOM 636 C CA . ILE A 1 106 ? -17.621 -36.316 -44.340 1.00 77.94 82 ILE A CA 1
ATOM 637 C C . ILE A 1 106 ? -16.158 -36.455 -44.741 1.00 81.91 82 ILE A C 1
ATOM 638 O O . ILE A 1 106 ? -15.566 -35.516 -45.271 1.00 84.57 82 ILE A O 1
ATOM 643 N N . LEU A 1 107 ? -15.581 -37.630 -44.506 1.00 84.65 83 LEU A N 1
ATOM 644 C CA . LEU A 1 107 ? -14.200 -37.906 -44.923 1.00 88.48 83 LEU A CA 1
ATOM 645 C C . LEU A 1 107 ? -14.100 -37.791 -46.436 1.00 91.64 83 LEU A C 1
ATOM 646 O O . LEU A 1 107 ? -13.200 -37.136 -46.953 1.00 94.69 83 LEU A O 1
ATOM 651 N N . LYS A 1 108 ? -15.02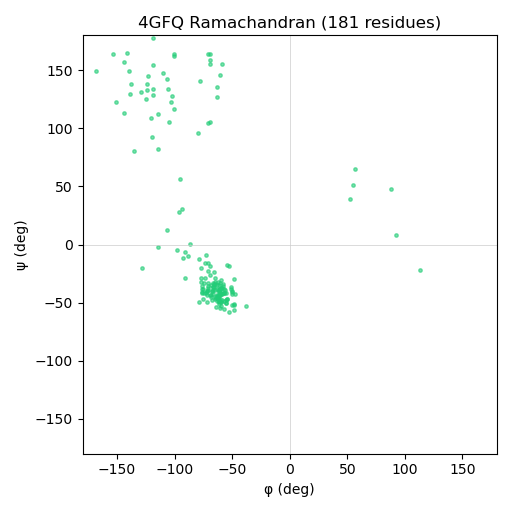9 -38.433 -47.145 1.00 92.77 84 LYS A N 1
ATOM 652 C CA . LYS A 1 108 ? -15.053 -38.346 -48.600 1.00 97.27 84 LYS A CA 1
ATOM 653 C C . LYS A 1 108 ? -15.217 -36.893 -49.062 1.00 97.82 84 LYS A C 1
ATOM 654 O O . LYS A 1 108 ? -14.624 -36.491 -50.063 1.00 102.26 84 LYS A O 1
ATOM 660 N N . ALA A 1 109 ? -16.010 -36.104 -48.345 1.00 94.90 85 ALA A N 1
ATOM 661 C CA . ALA A 1 109 ? -16.155 -34.694 -48.695 1.00 96.26 85 ALA A CA 1
ATOM 662 C C . ALA A 1 109 ? -14.757 -34.129 -48.830 1.00 101.57 85 ALA A C 1
ATOM 663 O O . ALA A 1 109 ? -14.490 -33.284 -49.693 1.00 104.09 85 ALA A O 1
ATOM 665 N N . ASP A 1 110 ? -13.868 -34.622 -47.963 1.00 103.82 86 ASP A N 1
ATOM 666 C CA . ASP A 1 110 ? -12.480 -34.213 -47.937 1.00 108.79 86 ASP A CA 1
ATOM 667 C C . ASP A 1 110 ? -12.459 -32.722 -47.746 1.00 109.72 86 ASP A C 1
ATOM 668 O O . ASP A 1 110 ? -12.060 -31.962 -48.638 1.00 112.22 86 ASP A O 1
ATOM 673 N N . LEU A 1 111 ? -12.946 -32.305 -46.589 1.00 106.65 87 LEU A N 1
ATOM 674 C CA . LEU A 1 111 ? -12.952 -30.906 -46.260 1.00 108.23 87 LEU A CA 1
ATOM 675 C C . LEU A 1 111 ? -11.725 -30.685 -45.392 1.00 111.21 87 LEU A C 1
ATOM 676 O O . LEU A 1 111 ? -11.391 -29.545 -45.059 1.00 115.19 87 LEU A O 1
ATOM 681 N N . GLY A 1 112 ? -11.035 -31.787 -45.069 1.00 111.08 88 GLY A N 1
ATOM 682 C CA . GLY A 1 112 ? -9.855 -31.773 -44.199 1.00 113.91 88 GLY A CA 1
ATOM 683 C C . GLY A 1 112 ? -10.365 -31.907 -42.775 1.00 109.84 88 GLY A C 1
ATOM 684 O O . GLY A 1 112 ? -9.963 -31.158 -41.878 1.00 112.10 88 GLY A O 1
ATOM 685 N N . LEU A 1 113 ? -11.254 -32.882 -42.583 1.00 104.06 89 LEU A N 1
ATOM 686 C CA . LEU A 1 113 ? -11.915 -33.121 -41.308 1.00 99.60 89 LEU A CA 1
ATOM 687 C C . LEU A 1 113 ? -11.702 -34.549 -40.827 1.00 98.76 89 LEU A C 1
ATOM 688 O O . LEU A 1 113 ? -11.878 -35.490 -41.607 1.00 99.20 89 LEU A O 1
ATOM 693 N N . ASN A 1 114 ? -11.336 -34.699 -39.548 1.00 97.99 90 ASN A N 1
ATOM 694 C CA . ASN A 1 114 ? -11.123 -36.017 -38.919 1.00 96.91 90 ASN A CA 1
ATOM 695 C C . ASN A 1 114 ? -12.171 -36.239 -37.827 1.00 91.37 90 ASN A C 1
ATOM 696 O O . ASN A 1 114 ? -11.911 -36.018 -36.649 1.00 91.14 90 ASN A O 1
ATOM 701 N N . PRO A 1 115 ? -13.369 -36.683 -38.234 1.00 85.46 91 PRO A N 1
ATOM 702 C CA . PRO A 1 115 ? -14.475 -36.875 -37.310 1.00 82.74 91 PRO A CA 1
ATOM 703 C C . PRO A 1 115 ? -14.316 -37.923 -36.197 1.00 84.21 91 PRO A C 1
ATOM 704 O O . PRO A 1 115 ? -13.831 -39.032 -36.436 1.00 86.51 91 PRO A O 1
ATOM 708 N N . SER A 1 116 ? -14.732 -37.539 -34.989 1.00 83.62 92 SER A N 1
ATOM 709 C CA . SER A 1 116 ? -14.753 -38.424 -33.829 1.00 84.79 92 SER A CA 1
ATOM 710 C C . SER A 1 116 ? -16.169 -38.900 -33.651 1.00 80.45 92 SER A C 1
ATOM 711 O O . SER A 1 116 ? -17.109 -38.323 -34.162 1.00 77.96 92 SER A O 1
ATOM 714 N N . ASN A 1 117 ? -16.321 -39.936 -32.873 1.00 80.31 93 ASN A N 1
ATOM 715 C CA . ASN A 1 117 ? -17.607 -40.491 -32.665 1.00 78.51 93 ASN A CA 1
ATOM 716 C C . ASN A 1 117 ? -17.767 -40.849 -31.209 1.00 79.83 93 ASN A C 1
ATOM 717 O O . ASN A 1 117 ? -16.934 -41.519 -30.605 1.00 83.21 93 ASN A O 1
ATOM 722 N N . ASP A 1 118 ? -18.868 -40.382 -30.671 1.00 77.61 94 ASP A N 1
ATOM 723 C CA . ASP A 1 118 ? -19.249 -40.547 -29.285 1.00 77.59 94 ASP A CA 1
ATOM 724 C C . ASP A 1 118 ? -20.087 -41.809 -29.092 1.00 76.44 94 ASP A C 1
ATOM 725 O O . ASP A 1 118 ? -20.096 -42.409 -28.027 1.00 77.82 94 ASP A O 1
ATOM 730 N N . GLY A 1 119 ? -20.805 -42.174 -30.150 1.00 73.38 95 GLY A N 1
ATOM 731 C CA . GLY A 1 119 ? -21.745 -43.274 -30.151 1.00 73.56 95 GLY A CA 1
ATOM 732 C C . GLY A 1 119 ? -23.139 -42.668 -30.330 1.00 72.76 95 GLY A C 1
ATOM 733 O O . GLY A 1 119 ? -24.072 -43.346 -30.748 1.00 73.65 95 GLY A O 1
ATOM 734 N N . THR A 1 120 ? -23.287 -41.384 -29.992 1.00 70.91 96 THR A N 1
ATOM 735 C CA . THR A 1 120 ? -24.569 -40.692 -30.147 1.00 69.77 96 THR A CA 1
ATOM 736 C C . THR A 1 120 ? -24.379 -39.363 -30.931 1.00 66.15 96 THR A C 1
ATOM 737 O O . THR A 1 120 ? -25.304 -38.829 -31.522 1.00 63.52 96 THR A O 1
ATOM 741 N N . VAL A 1 121 ? -23.150 -38.869 -30.952 1.00 65.69 97 VAL A N 1
ATOM 742 C CA . VAL A 1 121 ? -22.792 -37.630 -31.622 1.00 62.47 97 VAL A CA 1
ATOM 743 C C . VAL A 1 121 ? -21.441 -37.762 -32.348 1.00 60.92 97 VAL A C 1
ATOM 744 O O . VAL A 1 121 ? -20.565 -38.527 -31.953 1.00 61.15 97 VAL A O 1
ATOM 748 N N . ILE A 1 122 ? -21.310 -37.028 -33.435 1.00 62.34 98 ILE A N 1
ATOM 749 C CA . ILE A 1 122 ? -20.085 -36.976 -34.201 1.00 62.28 98 ILE A CA 1
ATOM 750 C C . ILE A 1 122 ? -19.511 -35.612 -33.879 1.00 62.43 98 ILE A C 1
ATOM 751 O O . ILE A 1 122 ? -20.267 -34.628 -33.745 1.00 60.77 98 ILE A O 1
ATOM 756 N N . ARG A 1 123 ? -18.190 -35.545 -33.750 1.00 63.37 99 ARG A N 1
ATOM 757 C CA . ARG A 1 123 ? -17.513 -34.293 -33.440 1.00 63.41 99 ARG A CA 1
ATOM 758 C C . ARG A 1 123 ? -16.362 -33.981 -34.384 1.00 64.09 99 ARG A C 1
ATOM 759 O O . ARG A 1 123 ? -15.528 -34.824 -34.661 1.00 64.58 99 ARG A O 1
ATOM 767 N N . ILE A 1 124 ? -16.330 -32.762 -34.894 1.00 65.02 100 ILE A N 1
ATOM 768 C CA . ILE A 1 124 ? -15.265 -32.381 -35.802 1.00 66.11 100 ILE A CA 1
ATOM 769 C C . ILE A 1 124 ? -14.581 -31.143 -35.287 1.00 64.82 100 ILE A C 1
ATOM 770 O O . ILE A 1 124 ? -15.226 -30.128 -35.036 1.00 63.88 100 ILE A O 1
ATOM 775 N N . ALA A 1 125 ? -13.265 -31.253 -35.134 1.00 64.46 101 ALA A N 1
ATOM 776 C CA . ALA A 1 125 ? -12.437 -30.164 -34.700 1.00 63.31 101 ALA A CA 1
ATOM 777 C C . ALA A 1 125 ? -12.244 -29.263 -35.900 1.00 63.53 101 ALA A C 1
ATOM 778 O O . ALA A 1 125 ? -12.112 -29.764 -37.023 1.00 63.91 101 ALA A O 1
ATOM 780 N N . PHE A 1 126 ? -12.267 -27.951 -35.659 1.00 62.31 102 PHE A N 1
ATOM 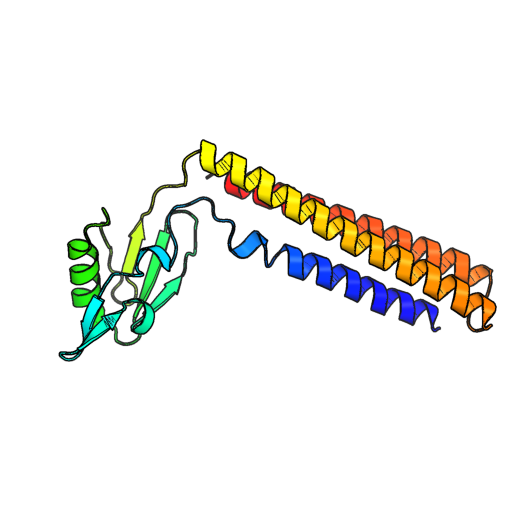781 C CA . PHE A 1 126 ? -12.043 -26.927 -36.693 1.00 63.34 102 PHE A CA 1
ATOM 782 C C . PHE A 1 126 ? -11.154 -25.817 -36.124 1.00 64.56 102 PHE A C 1
ATOM 783 O O . PHE A 1 126 ? -11.324 -25.397 -34.986 1.00 65.24 102 PHE A O 1
ATOM 791 N N . PRO A 1 127 ? -10.194 -25.334 -36.905 1.00 65.05 103 PRO A N 1
ATOM 792 C CA . PRO A 1 127 ? -9.380 -24.247 -36.370 1.00 65.34 103 PRO A CA 1
ATOM 793 C C . PRO A 1 127 ? -10.145 -22.920 -36.265 1.00 64.53 103 PRO A C 1
ATOM 794 O O . PRO A 1 127 ? -11.221 -22.763 -36.837 1.00 62.63 103 PRO A O 1
ATOM 798 N N . ALA A 1 128 ? -9.598 -21.984 -35.505 1.00 64.93 104 ALA A N 1
ATOM 799 C CA . ALA A 1 128 ? -10.184 -20.678 -35.396 1.00 63.59 104 ALA A CA 1
ATOM 800 C C . ALA A 1 128 ? -10.011 -19.972 -36.737 1.00 65.60 104 ALA A C 1
ATOM 801 O O . ALA A 1 128 ? -9.219 -20.393 -37.596 1.00 66.63 104 ALA A O 1
ATOM 803 N N . LEU A 1 129 ? -10.768 -18.898 -36.919 1.00 66.22 105 LEU A N 1
ATOM 804 C CA . LEU A 1 129 ? -10.664 -18.098 -38.109 1.00 66.35 105 LEU A CA 1
ATOM 805 C C . LEU A 1 129 ? -9.309 -17.402 -38.015 1.00 69.62 105 LEU A C 1
ATOM 806 O O . LEU A 1 129 ? -8.724 -17.310 -36.911 1.00 67.84 105 LEU A O 1
ATOM 811 N N . THR A 1 130 ? -8.789 -16.954 -39.162 1.00 71.97 106 THR A N 1
ATOM 812 C CA . THR A 1 130 ? -7.508 -16.249 -39.182 1.00 75.65 106 THR A CA 1
ATOM 813 C C . THR A 1 130 ? -7.675 -15.042 -38.281 1.00 76.26 106 THR A C 1
ATOM 814 O O . THR A 1 130 ? -8.785 -14.582 -38.067 1.00 73.22 106 THR A O 1
ATOM 818 N N . GLU A 1 131 ? -6.580 -14.543 -37.734 1.00 81.19 107 GLU A N 1
ATOM 819 C CA . GLU A 1 131 ? -6.656 -13.387 -36.862 1.00 84.99 107 GLU A CA 1
ATOM 820 C C . GLU A 1 131 ? -7.126 -12.173 -37.660 1.00 86.81 107 GLU A C 1
ATOM 821 O O . GLU A 1 131 ? -7.782 -11.296 -37.114 1.00 84.87 107 GLU A O 1
ATOM 827 N N . GLU A 1 132 ? -6.815 -12.151 -38.956 1.00 90.03 108 GLU A N 1
ATOM 828 C CA . GLU A 1 132 ? -7.215 -11.043 -39.829 1.00 93.56 108 GLU A CA 1
ATOM 829 C C . GLU A 1 132 ? -8.746 -10.975 -39.945 1.00 90.73 108 GLU A C 1
ATOM 830 O O . GLU A 1 132 ? -9.343 -9.931 -39.701 1.00 89.99 108 GLU A O 1
ATOM 836 N N . ARG A 1 133 ? -9.361 -12.098 -40.318 1.00 89.48 109 ARG A N 1
ATOM 837 C CA . ARG A 1 133 ? -10.824 -12.229 -40.434 1.00 86.93 109 ARG A CA 1
ATOM 838 C C . ARG A 1 133 ? -11.433 -11.900 -39.094 1.00 85.51 109 ARG A C 1
ATOM 839 O O . ARG A 1 133 ? -12.515 -11.346 -38.994 1.00 84.23 109 ARG A O 1
ATOM 847 N N . ARG A 1 134 ? -10.706 -12.260 -38.051 1.00 85.93 110 ARG A N 1
ATOM 848 C CA . ARG A 1 134 ? -11.151 -12.053 -36.700 1.00 84.13 110 ARG A CA 1
ATOM 849 C C . ARG A 1 134 ? -11.321 -10.562 -36.395 1.00 84.57 110 ARG A C 1
ATOM 850 O O . ARG A 1 134 ? -12.312 -10.162 -35.795 1.00 84.51 110 ARG A O 1
ATOM 858 N N . ARG A 1 135 ? -10.357 -9.739 -36.804 1.00 86.64 111 ARG A N 1
ATOM 859 C CA . ARG A 1 135 ? -10.431 -8.302 -36.501 1.00 88.25 111 ARG A CA 1
ATOM 860 C C . ARG A 1 135 ? -11.533 -7.616 -37.330 1.00 87.00 111 ARG A C 1
ATOM 861 O O . ARG A 1 135 ? -12.028 -6.554 -36.948 1.00 87.30 111 ARG A O 1
ATOM 869 N N . ASP A 1 136 ? -11.907 -8.229 -38.454 1.00 85.49 112 ASP A N 1
ATOM 870 C CA . ASP A 1 136 ? -12.979 -7.706 -39.295 1.00 86.12 112 ASP A CA 1
ATOM 871 C C . ASP A 1 136 ? -14.289 -7.920 -38.585 1.00 82.56 112 ASP A C 1
ATOM 872 O O . ASP A 1 136 ? -15.169 -7.063 -38.626 1.00 82.07 112 ASP A O 1
ATOM 877 N N . LEU A 1 137 ? -14.415 -9.083 -37.945 1.00 79.83 113 LEU A N 1
ATOM 878 C CA . LEU A 1 137 ? -15.616 -9.429 -37.199 1.00 77.01 113 LEU A CA 1
ATOM 879 C C . LEU A 1 137 ? -15.775 -8.511 -36.002 1.00 77.61 113 LEU A C 1
ATOM 880 O O . LEU A 1 137 ? -16.892 -8.136 -35.653 1.00 76.94 113 LEU A O 1
ATOM 885 N N . VAL A 1 138 ? -14.671 -8.140 -35.364 1.00 79.80 114 VAL A N 1
ATOM 886 C CA . VAL A 1 138 ? -14.767 -7.184 -34.261 1.00 80.90 114 VAL A CA 1
ATOM 887 C C . VAL A 1 138 ? -15.395 -5.895 -34.814 1.00 81.97 114 VAL A C 1
ATOM 888 O O . VAL A 1 138 ? -16.263 -5.307 -34.180 1.00 82.07 114 VAL A O 1
ATOM 892 N N . LYS A 1 139 ? -14.971 -5.466 -36.002 1.00 83.30 115 LYS A N 1
ATOM 893 C CA . LYS A 1 139 ? -15.568 -4.281 -36.617 1.00 84.53 115 LYS A CA 1
ATOM 894 C C . LYS A 1 139 ? -17.078 -4.485 -36.721 1.00 81.25 115 LYS A C 1
ATOM 895 O O . LYS A 1 139 ? -17.841 -3.608 -36.336 1.00 82.45 115 LYS A O 1
ATOM 901 N N . VAL A 1 140 ? -17.505 -5.645 -37.229 1.00 77.91 116 VAL A N 1
ATOM 902 C CA . VAL A 1 140 ? -18.940 -5.963 -37.360 1.00 74.22 116 VAL A CA 1
ATOM 903 C C . VAL A 1 140 ? -19.667 -5.873 -36.015 1.00 72.78 116 VAL A C 1
ATOM 904 O O . VAL A 1 140 ? -20.784 -5.365 -35.937 1.00 72.99 116 VAL A O 1
ATOM 908 N N . VAL A 1 141 ? -19.022 -6.378 -34.965 1.00 71.83 117 VAL A N 1
ATOM 909 C CA . VAL A 1 141 ? -19.572 -6.363 -33.614 1.00 69.65 117 VAL A CA 1
ATOM 910 C C . VAL A 1 141 ? -19.851 -4.934 -33.192 1.00 71.02 117 VAL A C 1
ATOM 911 O O . VAL A 1 141 ? -20.836 -4.658 -32.517 1.00 71.02 117 VAL A O 1
ATOM 915 N N . LYS A 1 142 ? -18.971 -4.029 -33.599 1.00 73.42 118 LYS A N 1
ATOM 916 C CA . LYS A 1 142 ? -19.119 -2.617 -33.292 1.00 75.58 118 LYS A CA 1
ATOM 917 C C . LYS A 1 142 ? -20.209 -1.954 -34.163 1.00 74.65 118 LYS A C 1
ATOM 918 O O . LYS A 1 142 ? -20.936 -1.101 -33.658 1.00 73.81 118 LYS A O 1
ATOM 924 N N . LYS A 1 143 ? -20.326 -2.310 -35.448 1.00 74.29 119 LYS A N 1
ATOM 925 C CA . LYS A 1 143 ? -21.422 -1.742 -36.239 1.00 76.16 119 LYS A CA 1
ATOM 926 C C . LYS A 1 143 ? -22.721 -2.049 -35.531 1.00 73.51 119 LYS A C 1
ATOM 927 O O . LYS A 1 143 ? -23.532 -1.156 -35.313 1.00 74.96 119 LYS A O 1
ATOM 933 N N . TYR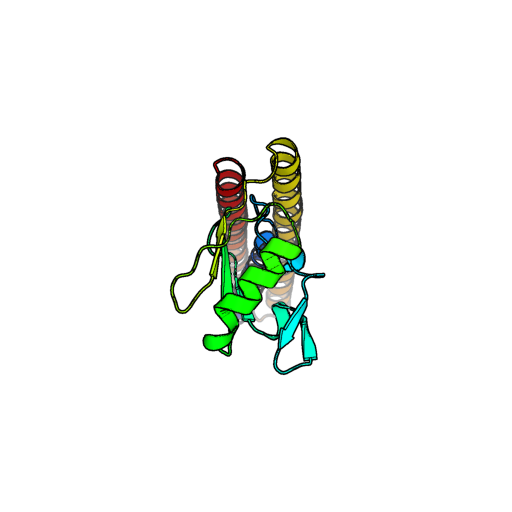 A 1 144 ? -22.921 -3.316 -35.178 1.00 71.52 120 TYR A N 1
ATOM 934 C CA . TYR A 1 144 ? -24.137 -3.720 -34.476 1.00 71.20 120 TYR A CA 1
ATOM 935 C C . TYR A 1 144 ? -24.229 -3.079 -33.100 1.00 70.83 120 TYR A C 1
ATOM 936 O O . TYR A 1 144 ? -25.328 -2.759 -32.632 1.00 70.65 120 TYR A O 1
ATOM 945 N N . ALA A 1 145 ? -23.085 -2.887 -32.449 1.00 71.40 121 ALA A N 1
ATOM 946 C CA . ALA A 1 145 ? -23.074 -2.216 -31.157 1.00 71.73 121 ALA A CA 1
ATOM 947 C C . ALA A 1 145 ? -23.653 -0.820 -31.360 1.00 73.59 121 ALA A C 1
ATOM 948 O O . ALA A 1 145 ? -24.574 -0.402 -30.657 1.00 74.19 121 ALA A O 1
ATOM 950 N N . GLU A 1 146 ? -23.141 -0.114 -32.359 1.00 75.86 122 GLU A N 1
ATOM 951 C CA . GLU A 1 146 ? -23.598 1.237 -32.615 1.00 78.16 122 GLU A CA 1
ATOM 952 C C . GLU A 1 146 ? -25.035 1.296 -33.076 1.00 75.70 122 GLU A C 1
ATOM 953 O O . GLU A 1 146 ? -25.754 2.214 -32.696 1.00 75.20 122 GLU A O 1
ATOM 959 N N . GLU A 1 147 ? -25.468 0.321 -33.870 1.00 74.20 123 GLU A N 1
ATOM 960 C CA . GLU A 1 147 ? -26.853 0.317 -34.326 1.00 74.20 123 GLU A CA 1
ATOM 961 C C . GLU A 1 147 ? -27.778 0.189 -33.141 1.00 73.17 123 GLU A C 1
ATOM 962 O O . GLU A 1 147 ? -28.775 0.915 -33.044 1.00 75.50 123 GLU A O 1
ATOM 968 N N . ALA A 1 148 ? -27.432 -0.718 -32.231 1.00 71.10 124 ALA A N 1
ATOM 969 C CA . ALA A 1 148 ? -28.232 -0.960 -31.030 1.00 69.43 124 ALA A CA 1
ATOM 970 C C . ALA A 1 148 ? -28.368 0.291 -30.166 1.00 69.79 124 ALA A C 1
ATOM 971 O O . ALA A 1 148 ? -29.457 0.581 -29.653 1.00 70.50 124 ALA A O 1
ATOM 973 N N . LYS A 1 149 ? -27.275 1.032 -30.005 1.00 70.41 125 LYS A N 1
ATOM 974 C CA . LYS A 1 149 ? -27.304 2.246 -29.181 1.00 71.76 125 LYS A CA 1
ATOM 975 C C . LYS A 1 149 ? -28.200 3.298 -29.797 1.00 71.89 125 LYS A C 1
ATOM 976 O O . LYS A 1 149 ? -28.839 4.072 -29.088 1.00 72.37 125 LYS A O 1
ATOM 982 N N . VAL A 1 150 ? -28.239 3.332 -31.122 1.00 71.07 126 VAL A N 1
ATOM 983 C CA . VAL A 1 150 ? -29.087 4.280 -31.810 1.00 70.93 126 VAL A CA 1
ATOM 984 C C . VAL A 1 150 ? -30.550 3.925 -31.542 1.00 69.10 126 VAL A C 1
ATOM 985 O O . VAL A 1 150 ? -31.386 4.804 -31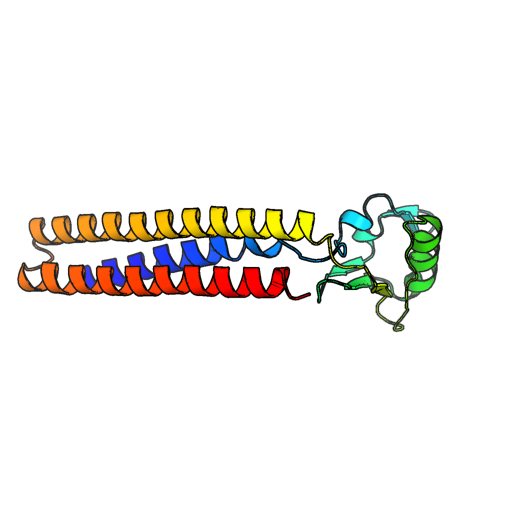.366 1.00 71.83 126 VAL A O 1
ATOM 989 N N . ALA A 1 151 ? -30.850 2.639 -31.479 1.00 66.91 127 ALA A N 1
ATOM 990 C CA . ALA A 1 151 ? -32.212 2.202 -31.225 1.00 66.13 127 ALA A CA 1
ATOM 991 C C . ALA A 1 151 ? -32.614 2.555 -29.801 1.00 67.27 127 ALA A C 1
ATOM 992 O O . ALA A 1 151 ? -33.722 3.028 -29.571 1.00 69.03 127 ALA A O 1
ATOM 994 N N . VAL A 1 152 ? -31.716 2.318 -28.848 1.00 68.48 128 VAL A N 1
ATOM 995 C CA . VAL A 1 152 ? -31.973 2.647 -27.432 1.00 69.01 128 VAL A CA 1
ATOM 996 C C . VAL A 1 152 ? -32.151 4.157 -27.256 1.00 71.18 128 VAL A C 1
ATOM 997 O O . VAL A 1 152 ? -32.922 4.606 -26.413 1.00 73.17 128 VAL A O 1
ATOM 1001 N N . ARG A 1 153 ? -31.413 4.940 -28.033 1.00 72.27 129 ARG A N 1
ATOM 1002 C CA . ARG A 1 153 ? -31.544 6.394 -27.966 1.00 73.94 129 ARG A CA 1
ATOM 1003 C C . ARG A 1 153 ? -32.867 6.827 -28.556 1.00 72.47 129 ARG A C 1
ATOM 1004 O O . ARG A 1 153 ? -33.486 7.766 -28.070 1.00 73.37 129 ARG A O 1
ATOM 1012 N N . ASN A 1 154 ? -33.316 6.139 -29.593 1.00 70.64 130 ASN A N 1
ATOM 1013 C CA . ASN A 1 154 ? -34.595 6.489 -30.184 1.00 71.50 130 ASN A CA 1
ATOM 1014 C C . ASN A 1 154 ? -35.732 6.204 -29.220 1.00 69.41 130 ASN A C 1
ATOM 1015 O O . ASN A 1 154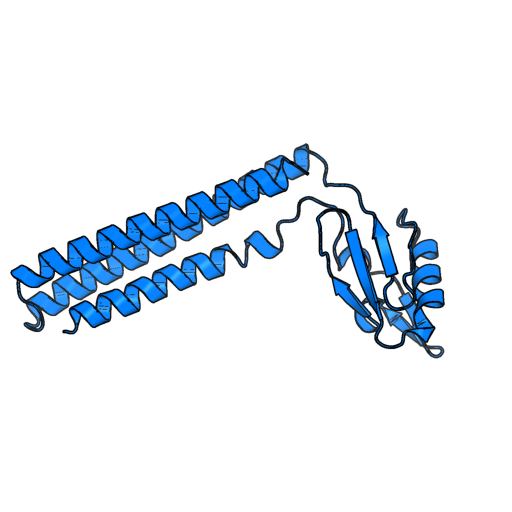 ? -36.717 6.934 -29.195 1.00 71.42 130 ASN A O 1
ATOM 1020 N N . VAL A 1 155 ? -35.576 5.166 -28.407 1.00 67.24 131 VAL A N 1
ATOM 1021 C CA . VAL A 1 155 ? -36.577 4.809 -27.415 1.00 65.73 131 VAL A CA 1
ATOM 1022 C C . VAL A 1 155 ? -36.667 5.900 -26.356 1.00 69.77 131 VAL A C 1
ATOM 1023 O O . VAL A 1 155 ? -37.761 6.234 -25.875 1.00 71.18 131 VAL A O 1
ATOM 1027 N N . ARG A 1 156 ? -35.511 6.445 -25.988 1.00 77.51 132 ARG A N 1
ATOM 1028 C CA . ARG A 1 156 ? -35.438 7.524 -25.011 1.00 77.73 132 ARG A CA 1
ATOM 1029 C C . ARG A 1 156 ? -36.191 8.742 -25.536 1.00 78.70 132 ARG A C 1
ATOM 1030 O O . ARG A 1 156 ? -37.018 9.327 -24.834 1.00 77.41 132 ARG A O 1
ATOM 1038 N N . ARG A 1 157 ? -35.870 9.132 -26.766 1.00 82.00 133 ARG A N 1
ATOM 1039 C CA . ARG A 1 157 ? -36.509 10.271 -27.397 1.00 84.46 133 ARG A CA 1
ATOM 1040 C C . ARG A 1 157 ? -38.007 10.036 -27.431 1.00 80.98 133 ARG A C 1
ATOM 1041 O O . ARG A 1 157 ? -38.769 10.839 -26.908 1.00 79.32 133 ARG A O 1
ATOM 1049 N N . ASP A 1 158 ? -38.412 8.909 -28.013 1.00 80.17 134 ASP A N 1
ATOM 1050 C CA . ASP A 1 158 ? -39.821 8.540 -28.100 1.00 78.47 134 ASP A CA 1
ATOM 1051 C C . ASP A 1 158 ? -40.515 8.640 -26.751 1.00 74.63 134 ASP A C 1
ATOM 1052 O O . ASP A 1 158 ? -41.651 9.074 -26.679 1.00 73.33 134 ASP A O 1
ATOM 1057 N N . GLY A 1 159 ? -39.825 8.225 -25.691 1.00 73.67 135 GLY A N 1
ATOM 1058 C CA . GLY A 1 159 ? -40.374 8.245 -24.337 1.00 71.71 135 GLY A CA 1
ATOM 1059 C C . GLY A 1 159 ? -40.422 9.633 -23.756 1.00 73.68 135 GLY A C 1
ATOM 1060 O O . GLY A 1 159 ? -41.394 9.998 -23.096 1.00 75.36 135 GLY A O 1
ATOM 1061 N N . ASN A 1 160 ? -39.365 10.412 -23.975 1.00 76.45 136 ASN A N 1
ATOM 1062 C CA . ASN A 1 160 ? -39.336 11.783 -23.495 1.00 77.21 136 ASN A CA 1
ATOM 1063 C C . ASN A 1 160 ? -40.472 12.523 -24.166 1.00 77.88 136 ASN A C 1
ATOM 1064 O O . ASN A 1 160 ? -41.148 13.338 -23.535 1.00 79.14 136 ASN A O 1
ATOM 1069 N N . ASP A 1 161 ? -40.688 12.231 -25.447 1.00 78.38 137 ASP A N 1
ATOM 1070 C CA . ASP A 1 161 ? -41.767 12.864 -26.190 1.00 80.03 137 ASP A CA 1
ATOM 1071 C C . ASP A 1 161 ? -43.106 12.453 -25.607 1.00 77.17 137 ASP A C 1
ATOM 1072 O O . ASP A 1 161 ? -43.953 13.296 -25.352 1.00 78.96 137 ASP A O 1
ATOM 1077 N N . ASP A 1 162 ? -43.278 11.166 -25.355 1.00 74.97 138 ASP A N 1
ATOM 1078 C CA . ASP A 1 162 ? -44.542 10.671 -24.821 1.00 75.60 138 ASP A CA 1
ATOM 1079 C C . ASP A 1 162 ? -44.813 11.197 -23.398 1.00 72.97 138 ASP A C 1
ATOM 1080 O O . ASP A 1 162 ? -45.958 11.236 -22.959 1.00 71.90 138 ASP A O 1
ATOM 1085 N N . LEU A 1 163 ? -43.766 11.583 -22.675 1.00 71.14 139 LEU A N 1
ATOM 1086 C CA . LEU A 1 163 ? -43.945 12.150 -21.338 1.00 70.27 139 LEU A CA 1
ATOM 1087 C C . LEU A 1 163 ? -44.371 13.604 -21.497 1.00 70.92 139 LEU A C 1
ATOM 1088 O O . LEU A 1 163 ? -45.340 14.041 -20.890 1.00 72.58 139 LEU A O 1
ATOM 1093 N N . LYS A 1 164 ? -43.641 14.351 -22.318 1.00 71.54 140 LYS A N 1
ATOM 1094 C CA . LYS A 1 164 ? -43.976 15.742 -22.564 1.00 73.62 140 LYS A CA 1
ATOM 1095 C C . LYS A 1 164 ? -45.449 15.879 -22.954 1.00 74.36 140 LYS A C 1
ATOM 1096 O O . LYS A 1 164 ? -46.116 16.830 -22.539 1.00 75.92 140 LYS A O 1
ATOM 1102 N N . LYS A 1 165 ? -45.950 14.930 -23.743 1.00 74.31 141 LYS A N 1
ATOM 1103 C CA . LYS A 1 165 ? -47.345 14.953 -24.176 1.00 77.13 141 LYS A CA 1
ATOM 1104 C C . LYS A 1 165 ? -48.299 14.612 -23.031 1.00 75.79 141 LYS A C 1
ATOM 1105 O O . LYS A 1 165 ? -49.351 15.236 -22.877 1.00 77.77 141 LYS A O 1
ATOM 1111 N N . LEU A 1 166 ? -47.957 13.597 -22.248 1.00 73.37 142 LEU A N 1
ATOM 1112 C CA . LEU A 1 166 ? -48.815 13.194 -21.141 1.00 74.24 142 LEU A CA 1
ATOM 1113 C C . LEU A 1 166 ? -48.968 14.329 -20.168 1.00 74.56 142 LEU A C 1
ATOM 1114 O O . LEU A 1 166 ? -50.015 14.480 -19.547 1.00 76.44 142 LEU A O 1
ATOM 1119 N N . GLU A 1 167 ? -47.918 15.127 -20.040 1.00 73.15 143 GLU A N 1
ATOM 1120 C CA . GLU A 1 167 ? -47.943 16.267 -19.148 1.00 74.76 143 GLU A CA 1
ATOM 1121 C C . GLU A 1 167 ? -48.909 17.351 -19.696 1.00 76.36 143 GLU A C 1
ATOM 1122 O O . GLU A 1 167 ? -49.714 17.914 -18.948 1.00 76.57 143 GLU A O 1
ATOM 1128 N N . LYS A 1 168 ? -48.844 17.600 -21.001 1.00 76.85 144 LYS A N 1
ATOM 1129 C CA . LYS A 1 168 ? -49.713 18.575 -21.652 1.00 80.62 144 LYS A CA 1
ATOM 1130 C C . LYS A 1 168 ? -51.163 18.111 -21.678 1.00 81.83 144 LYS A C 1
ATOM 1131 O O . LYS A 1 168 ? -52.083 18.922 -21.562 1.00 84.34 144 LYS A O 1
ATOM 1137 N N . ALA A 1 169 ? -51.361 16.804 -21.816 1.00 81.42 145 ALA A N 1
ATOM 1138 C CA . ALA A 1 169 ? -52.699 16.228 -21.801 1.00 83.69 145 ALA A CA 1
ATOM 1139 C C . ALA A 1 169 ? -53.290 16.287 -20.387 1.00 84.76 145 ALA A C 1
ATOM 1140 O O . ALA A 1 169 ? -54.494 16.129 -20.218 1.00 90.41 145 ALA A O 1
ATOM 1142 N N . GLY A 1 170 ? -52.449 16.508 -19.375 1.00 82.60 146 GLY A N 1
ATOM 1143 C CA . GLY A 1 170 ? -52.909 16.581 -17.997 1.00 83.55 146 GLY A CA 1
ATOM 1144 C C . GLY A 1 170 ? -52.858 15.264 -17.250 1.00 84.26 146 GLY A C 1
ATOM 1145 O O . GLY A 1 170 ? -53.393 15.164 -16.160 1.00 86.32 146 GLY A O 1
ATOM 1146 N N . GLU A 1 171 ? -52.256 14.239 -17.850 1.00 83.84 147 GLU A N 1
ATOM 1147 C CA . GLU A 1 171 ? -52.093 12.942 -17.193 1.00 85.88 147 GLU A CA 1
ATOM 1148 C C . GLU A 1 171 ? -50.958 13.016 -16.188 1.00 85.51 147 GLU A C 1
ATOM 1149 O O . GLU A 1 171 ? -50.977 12.342 -15.167 1.00 89.52 147 GLU A O 1
ATOM 1155 N N . ILE A 1 172 ? -49.959 13.830 -16.497 1.00 82.84 148 ILE A N 1
ATOM 1156 C CA . ILE A 1 172 ? -48.788 13.980 -15.657 1.00 82.40 148 ILE A CA 1
ATOM 1157 C C . ILE A 1 172 ? -48.634 15.391 -15.155 1.00 82.16 148 ILE A C 1
ATOM 1158 O O . ILE A 1 172 ? -49.115 16.331 -15.775 1.00 82.91 148 ILE A O 1
ATOM 1163 N N . THR A 1 173 ? -47.966 15.527 -14.016 1.00 83.85 149 THR A N 1
ATOM 1164 C CA . THR A 1 173 ? -47.678 16.839 -13.442 1.00 86.35 149 THR A CA 1
ATOM 1165 C C . THR A 1 173 ? -46.229 17.203 -13.774 1.00 86.94 149 THR A C 1
ATOM 1166 O O . THR A 1 173 ? -45.431 16.345 -14.155 1.00 84.18 149 THR A O 1
ATOM 1170 N N . GLU A 1 174 ? -45.901 18.482 -13.655 1.00 101.44 150 GLU A N 1
ATOM 1171 C CA . GLU A 1 174 ? -44.544 18.951 -13.928 1.00 103.82 150 GLU A CA 1
ATOM 1172 C C . GLU A 1 174 ? -43.548 18.195 -13.037 1.00 104.36 150 GLU A C 1
ATOM 1173 O O . GLU A 1 174 ? -42.472 17.784 -13.489 1.00 101.78 150 GLU A O 1
ATOM 1179 N N . ASP A 1 175 ? -43.938 18.006 -11.773 1.00 107.19 151 ASP A N 1
ATOM 1180 C CA . ASP A 1 175 ? -43.117 17.301 -10.788 1.00 109.49 151 ASP A CA 1
ATOM 1181 C C . ASP A 1 175 ? -42.797 15.909 -11.350 1.00 105.94 151 ASP A C 1
ATOM 1182 O O . ASP A 1 175 ? -41.685 15.408 -11.207 1.00 107.35 151 ASP A O 1
ATOM 1187 N N . ASP A 1 176 ? -43.787 15.303 -12.002 1.00 102.79 152 ASP A N 1
ATOM 1188 C CA . ASP A 1 176 ? -43.654 13.968 -12.580 1.00 100.05 152 ASP A CA 1
ATOM 1189 C C . ASP A 1 176 ? -42.856 13.964 -13.874 1.00 97.30 152 ASP A C 1
ATOM 1190 O O . ASP A 1 176 ? -42.050 13.059 -14.090 1.00 97.42 152 ASP A O 1
ATOM 1195 N N . LEU A 1 177 ? -43.087 14.949 -14.746 1.00 96.51 153 LEU A N 1
ATOM 1196 C CA . LEU A 1 177 ? -42.355 15.018 -16.020 1.00 94.72 153 LEU A CA 1
ATOM 1197 C C . LEU A 1 177 ? -40.841 15.009 -15.770 1.00 95.37 153 LEU A C 1
ATOM 1198 O O . LEU A 1 177 ? -40.113 14.335 -16.485 1.00 96.22 153 LEU A O 1
ATOM 1203 N N . ARG A 1 178 ? -40.363 15.737 -14.764 1.00 98.23 154 ARG A N 1
ATOM 1204 C CA . ARG A 1 178 ? -38.923 15.721 -14.455 1.00 100.70 154 ARG A CA 1
ATOM 1205 C C . ARG A 1 178 ? -38.461 14.367 -13.894 1.00 97.41 154 ARG A C 1
ATOM 1206 O O . ARG A 1 178 ? -37.427 13.850 -14.299 1.00 95.34 154 ARG A O 1
ATOM 1214 N N . GLY A 1 179 ? -39.237 13.814 -12.962 1.00 96.37 155 GLY A N 1
ATOM 1215 C CA . GLY A 1 179 ? -38.925 12.533 -12.346 1.00 95.06 155 GLY A CA 1
ATOM 1216 C C . GLY A 1 179 ? -38.872 11.420 -13.366 1.00 90.45 155 GLY A C 1
ATOM 1217 O O . GLY A 1 179 ? -37.873 10.711 -13.473 1.00 89.23 155 GLY A O 1
ATOM 1218 N N . TYR A 1 180 ? -39.939 11.268 -14.140 1.00 87.02 156 TYR A N 1
ATOM 1219 C CA . TYR A 1 180 ? -39.961 10.209 -15.145 1.00 83.34 156 TYR A CA 1
ATOM 1220 C C . TYR A 1 180 ? -38.985 10.462 -16.303 1.00 80.10 156 TYR A C 1
ATOM 1221 O O . TYR A 1 180 ? -38.521 9.520 -16.937 1.00 78.93 156 TYR A O 1
ATOM 1230 N N . THR A 1 181 ? -38.666 11.717 -16.579 1.00 80.20 157 THR A N 1
ATOM 1231 C CA . THR A 1 181 ? -37.687 12.011 -17.623 1.00 80.25 157 THR A CA 1
ATOM 1232 C C . THR A 1 181 ? -36.318 11.524 -17.161 1.00 81.83 157 THR A C 1
ATOM 1233 O O . THR A 1 181 ? -35.600 10.840 -17.920 1.00 81.51 157 THR A O 1
ATOM 1237 N N . GLU A 1 182 ? -35.960 11.871 -15.919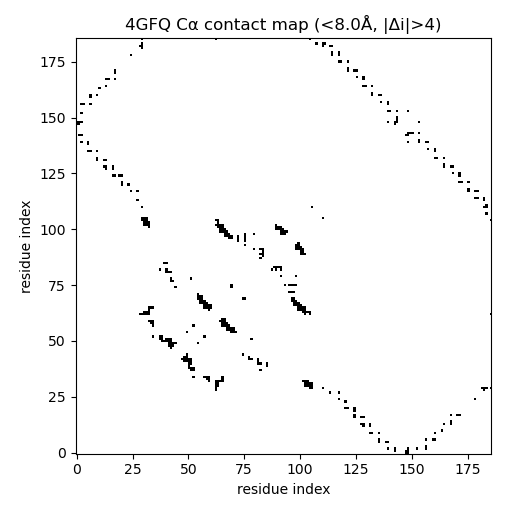 1.00 84.62 158 GLU A N 1
ATOM 1238 C CA . GLU A 1 182 ? -34.686 11.447 -15.348 1.00 87.46 158 GLU A CA 1
ATOM 1239 C C . GLU A 1 182 ? -34.654 9.923 -15.350 1.00 85.10 158 GLU A C 1
ATOM 1240 O O . GLU A 1 182 ? -33.685 9.335 -15.807 1.00 83.93 158 GLU A O 1
ATOM 1246 N N . ASP A 1 183 ? -35.732 9.294 -14.871 1.00 84.93 159 ASP A N 1
ATOM 1247 C CA . ASP A 1 183 ? -35.834 7.829 -14.852 1.00 84.15 159 ASP A CA 1
ATOM 1248 C C . ASP A 1 183 ? -35.453 7.241 -16.197 1.00 81.76 159 ASP A C 1
ATOM 1249 O O . ASP A 1 183 ? -34.613 6.353 -16.273 1.00 82.33 159 ASP A O 1
ATOM 1254 N N . ILE A 1 184 ? -36.067 7.733 -17.266 1.00 81.43 160 ILE A N 1
ATOM 1255 C CA . ILE A 1 184 ? -35.753 7.207 -18.588 1.00 80.49 160 ILE A CA 1
ATOM 1256 C C . ILE A 1 184 ? -34.305 7.431 -18.945 1.00 80.08 160 ILE A C 1
ATOM 1257 O O . ILE A 1 184 ? -33.675 6.579 -19.551 1.00 79.81 160 ILE A O 1
ATOM 1262 N N . GLN A 1 185 ? -33.771 8.580 -18.573 1.00 82.09 161 GLN A N 1
ATOM 1263 C CA . GLN A 1 185 ? -32.389 8.848 -18.869 1.00 83.16 161 GLN A CA 1
ATOM 1264 C C . GLN A 1 185 ? -31.491 7.806 -18.195 1.00 83.61 161 GLN A C 1
ATOM 1265 O O . GLN A 1 185 ? -30.527 7.330 -18.789 1.00 82.98 161 GLN A O 1
ATOM 1271 N N . LYS A 1 186 ? -31.812 7.456 -16.955 1.00 85.06 162 LYS A N 1
ATOM 1272 C CA . LYS A 1 186 ? -31.016 6.489 -16.213 1.00 87.05 162 LYS A CA 1
ATOM 1273 C C . LYS A 1 186 ? -30.997 5.162 -16.904 1.00 83.68 162 LYS A C 1
ATOM 1274 O O . LYS A 1 186 ? -29.950 4.537 -16.992 1.00 85.07 162 LYS A O 1
ATOM 1280 N N . GLU A 1 187 ? -32.142 4.713 -17.398 1.00 80.72 163 GLU A N 1
ATOM 1281 C CA . GLU A 1 187 ? -32.161 3.425 -18.059 1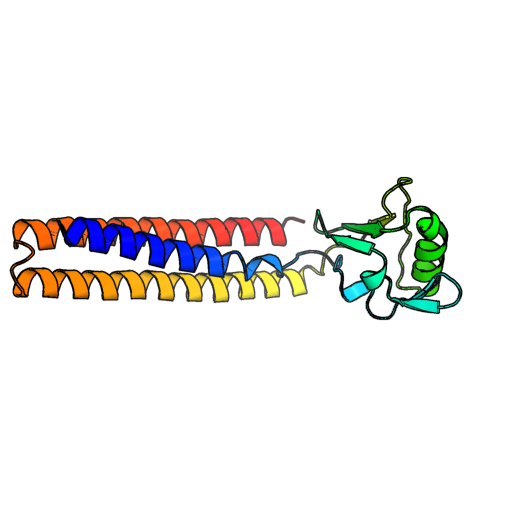.00 79.98 163 GLU A CA 1
ATOM 1282 C C . GLU A 1 187 ? -31.459 3.463 -19.392 1.00 75.48 163 GLU A C 1
ATOM 1283 O O . GLU A 1 187 ? -30.820 2.497 -19.792 1.00 72.73 163 GLU A O 1
ATOM 1289 N N . THR A 1 188 ? -31.543 4.594 -20.067 1.00 74.21 164 THR A N 1
ATOM 1290 C CA . THR A 1 188 ? -30.858 4.731 -21.329 1.00 72.72 164 THR A CA 1
ATOM 1291 C C . THR A 1 188 ? -29.389 4.407 -21.055 1.00 74.04 164 THR A C 1
ATOM 1292 O O . THR A 1 188 ? -28.800 3.558 -21.718 1.00 74.17 164 THR A O 1
ATOM 1296 N N . ASP A 1 189 ? -28.822 5.044 -20.035 1.00 76.85 165 ASP A N 1
ATOM 1297 C CA . ASP A 1 189 ? -27.421 4.822 -19.659 1.00 79.18 165 ASP A CA 1
ATOM 1298 C C . ASP A 1 189 ? -27.167 3.355 -19.267 1.00 78.68 165 ASP A C 1
ATOM 1299 O O . ASP A 1 189 ? -26.111 2.792 -19.605 1.00 78.22 165 ASP A O 1
ATOM 1304 N N . LYS A 1 190 ? -28.134 2.745 -18.570 1.00 78.26 166 LYS A N 1
ATOM 1305 C CA . LYS A 1 190 ? -28.041 1.333 -18.180 1.00 78.50 166 LYS A CA 1
ATOM 1306 C C . LYS A 1 190 ? -27.943 0.429 -19.418 1.00 74.12 166 LYS A C 1
ATOM 1307 O O . LYS A 1 190 ? -27.112 -0.489 -19.468 1.00 73.91 166 LYS A O 1
ATOM 1313 N N . TYR A 1 191 ? -28.808 0.682 -20.399 1.00 69.79 167 TYR A N 1
ATOM 1314 C CA . TYR A 1 191 ? -28.801 -0.092 -21.633 1.00 67.22 167 TYR A CA 1
ATOM 1315 C C . TYR A 1 191 ? -27.686 0.301 -22.590 1.00 66.73 167 TYR A C 1
ATOM 1316 O O . TYR A 1 191 ? -27.347 -0.461 -23.467 1.00 66.27 167 TYR A O 1
ATOM 1325 N N . ILE A 1 192 ? -27.124 1.489 -22.461 1.00 67.89 168 ILE A N 1
ATOM 1326 C CA . ILE A 1 192 ? -26.010 1.824 -23.326 1.00 70.09 168 ILE A CA 1
ATOM 1327 C C . ILE A 1 192 ? -24.817 1.063 -22.744 1.00 71.63 168 ILE A C 1
ATOM 1328 O O . ILE A 1 192 ? -23.992 0.509 -23.482 1.00 72.09 168 ILE A O 1
ATOM 1333 N N . ALA A 1 193 ? -24.757 1.003 -21.418 1.00 73.01 169 ALA A N 1
ATOM 1334 C CA . ALA A 1 193 ? -23.693 0.290 -20.740 1.00 75.75 169 ALA A CA 1
ATOM 1335 C C . ALA A 1 193 ? -23.792 -1.183 -21.060 1.00 74.87 169 ALA A C 1
ATOM 1336 O O . ALA A 1 193 ? -22.774 -1.845 -21.275 1.00 76.81 169 ALA A O 1
ATOM 1338 N N . LYS A 1 194 ? -25.020 -1.694 -21.107 1.00 73.18 170 LYS A N 1
ATOM 1339 C CA . LYS A 1 194 ? -25.247 -3.111 -21.374 1.00 73.14 170 LYS A CA 1
ATOM 1340 C C . LYS A 1 194 ? -24.720 -3.473 -22.749 1.00 70.14 170 LYS A C 1
ATOM 1341 O O . LYS A 1 194 ? -24.050 -4.479 -22.910 1.00 71.95 170 LYS A O 1
ATOM 1347 N N . VAL A 1 195 ? -25.034 -2.656 -23.744 1.00 68.34 171 VAL A N 1
ATOM 1348 C CA . VAL A 1 195 ? -24.572 -2.899 -25.108 1.00 67.97 171 VAL A CA 1
ATOM 1349 C C . VAL A 1 195 ? -23.038 -2.903 -25.173 1.00 71.47 171 VAL A C 1
ATOM 1350 O O . VAL A 1 195 ? -22.435 -3.753 -25.847 1.00 71.74 171 VAL A O 1
ATOM 1354 N N . ASP A 1 196 ? -22.408 -1.950 -24.486 1.00 75.31 172 ASP A N 1
ATOM 1355 C CA . ASP A 1 196 ? -20.945 -1.866 -24.461 1.00 79.03 172 ASP A CA 1
ATOM 1356 C C . ASP A 1 196 ? -20.378 -3.156 -23.894 1.00 78.83 172 ASP A C 1
ATOM 1357 O O . ASP A 1 196 ? -19.477 -3.766 -24.468 1.00 79.47 172 ASP A O 1
ATOM 1362 N N . GLU A 1 197 ? -20.937 -3.551 -22.755 1.00 78.87 173 GLU A N 1
ATOM 1363 C CA . GLU A 1 197 ? -20.541 -4.747 -22.030 1.00 79.70 173 GLU A CA 1
ATOM 1364 C C . GLU A 1 197 ? -20.618 -5.958 -22.962 1.00 75.15 173 GLU A C 1
ATOM 1365 O O . GLU A 1 197 ? -19.687 -6.757 -23.041 1.00 76.92 173 GLU A O 1
ATOM 1371 N N . ILE A 1 198 ? -21.716 -6.073 -23.688 1.00 69.97 174 ILE A N 1
ATOM 1372 C CA . ILE A 1 198 ? -21.895 -7.188 -24.599 1.00 67.75 174 ILE A CA 1
ATOM 1373 C C . ILE A 1 198 ? -20.834 -7.150 -25.701 1.00 68.21 174 ILE A C 1
ATOM 1374 O O . ILE A 1 198 ? -20.233 -8.180 -26.042 1.00 70.06 174 ILE A O 1
ATOM 1379 N N . ALA A 1 199 ? -20.592 -5.961 -26.238 1.00 67.04 175 ALA A N 1
ATOM 1380 C CA . ALA A 1 199 ? -19.603 -5.792 -27.286 1.00 67.71 175 ALA A CA 1
ATOM 1381 C C . ALA A 1 199 ? -18.218 -6.184 -26.787 1.00 69.31 175 ALA A C 1
ATOM 1382 O O . ALA A 1 199 ? -17.496 -6.931 -27.453 1.00 69.17 175 ALA A O 1
ATOM 1384 N N . LYS A 1 200 ? -17.852 -5.676 -25.618 1.00 71.23 176 LYS A N 1
ATOM 1385 C CA . LYS A 1 200 ? -16.565 -5.990 -25.032 1.00 76.16 176 LYS A CA 1
ATOM 1386 C C . LYS A 1 200 ? -16.431 -7.503 -24.881 1.00 75.66 176 LYS A C 1
ATOM 1387 O O . LYS A 1 200 ? -15.446 -8.082 -25.314 1.00 76.69 176 LYS A O 1
ATOM 1393 N N . ASN A 1 201 ? -17.443 -8.149 -24.315 1.00 75.74 177 ASN A N 1
ATOM 1394 C CA . ASN A 1 201 ? -17.402 -9.596 -24.129 1.00 77.41 177 ASN A CA 1
ATOM 1395 C C . ASN A 1 201 ? -17.242 -10.331 -25.440 1.00 75.08 177 ASN A C 1
ATOM 1396 O O . ASN A 1 201 ? -16.473 -11.310 -25.535 1.00 75.18 177 ASN A O 1
ATOM 1401 N N . LYS A 1 202 ? -17.969 -9.864 -26.454 1.00 71.27 178 LYS A N 1
ATOM 1402 C CA . LYS A 1 202 ? -17.930 -10.517 -27.762 1.00 69.98 178 LYS A CA 1
ATOM 1403 C C . LYS A 1 202 ? -16.578 -10.354 -28.421 1.00 70.53 178 LYS A C 1
ATOM 1404 O O . LYS A 1 202 ? -16.072 -11.274 -29.052 1.00 71.02 178 LYS A O 1
ATOM 1410 N N . GLU A 1 203 ? -16.003 -9.170 -28.281 1.00 72.85 179 GLU A N 1
ATOM 1411 C CA . GLU A 1 203 ? -14.696 -8.893 -28.849 1.00 75.69 179 GLU A CA 1
ATOM 1412 C C . GLU A 1 203 ? -13.638 -9.758 -28.178 1.00 78.02 179 GLU A C 1
ATOM 1413 O O . GLU A 1 203 ? -12.781 -10.318 -28.848 1.00 79.29 179 GLU A O 1
ATOM 1419 N N . LYS A 1 204 ? -13.695 -9.844 -26.850 1.00 80.21 180 LYS A N 1
ATOM 1420 C CA . LYS A 1 204 ? -12.747 -10.657 -26.098 1.00 84.16 180 LYS A CA 1
ATOM 1421 C C . LYS A 1 204 ? -12.891 -12.102 -26.591 1.00 82.03 180 LYS A C 1
ATOM 1422 O O . LYS A 1 204 ? -11.930 -12.740 -26.999 1.00 81.74 180 LYS A O 1
ATOM 1428 N N . GLU A 1 205 ? -14.124 -12.582 -26.565 1.00 80.58 181 GLU A N 1
ATOM 1429 C CA . GLU A 1 205 ? -14.461 -13.923 -26.999 1.00 80.95 181 GLU A CA 1
ATOM 1430 C C . GLU A 1 205 ? -13.906 -14.247 -28.364 1.00 79.28 181 GLU A C 1
ATOM 1431 O O . GLU A 1 205 ? -13.445 -15.361 -28.609 1.00 81.47 181 GLU A O 1
ATOM 1437 N N . ILE A 1 206 ? -13.975 -13.272 -29.257 1.00 76.78 182 ILE A N 1
ATOM 1438 C CA . ILE A 1 206 ? -13.512 -13.444 -30.622 1.00 76.63 182 ILE A CA 1
ATOM 1439 C C . ILE A 1 206 ? -11.986 -13.423 -30.763 1.00 77.82 182 ILE A C 1
ATOM 1440 O O . ILE A 1 206 ? -11.397 -14.293 -31.412 1.00 77.81 182 ILE A O 1
ATOM 1445 N N . MET A 1 207 ? -11.347 -12.451 -30.138 1.00 78.16 183 MET A N 1
ATOM 1446 C CA . MET A 1 207 ? -9.910 -12.332 -30.244 1.00 82.29 183 MET A CA 1
ATOM 1447 C C . MET A 1 207 ? -9.139 -13.340 -29.406 1.00 84.75 183 MET A C 1
ATOM 1448 O O . MET A 1 207 ? -8.092 -13.824 -29.840 1.00 87.34 183 MET A O 1
ATOM 1453 N N . GLU A 1 208 ? -9.643 -13.679 -28.224 1.00 85.40 184 GLU A N 1
ATOM 1454 C CA . GLU A 1 208 ? -8.917 -14.596 -27.340 1.00 89.23 184 GLU A CA 1
ATOM 1455 C C . GLU A 1 208 ? -9.355 -16.041 -27.458 1.00 88.90 184 GLU A C 1
ATOM 1456 O O . GLU A 1 208 ? -9.690 -16.674 -26.464 1.00 91.31 184 GLU A O 1
ATOM 1462 N N . VAL A 1 209 ? -9.285 -16.555 -28.681 1.00 88.14 185 VAL A N 1
ATOM 1463 C CA . VAL A 1 209 ? -9.665 -17.928 -29.040 1.00 88.71 185 VAL A CA 1
ATOM 1464 C C . VAL A 1 209 ? -10.861 -17.802 -29.985 1.00 85.30 185 VAL A C 1
ATOM 1465 O O . VAL A 1 209 ? -10.838 -16.862 -30.784 1.00 83.91 185 VAL A O 1
#

Foldseek 3Di:
DCLVVLLVVLLVLLVVLVVVLVVLLVPLAFWPADPCLQVPFWFCDVNRTDGLVVFWDWDDPARFKIKTFGPDLVCVVRRQVSVVVVVPVWDWDDPSGMIMTTTGTDPLVVLVVSLVVSVVSLVVSLVSSVVSLVVSLVVLVVCCVVVVDPPVVSVVSNVVSVVVSVVSNVVSVVVSVVSSCSNNVD